Protein AF-A0A7R9YEJ3-F1 (afdb_monomer)

Structure (mmCIF, N/CA/C/O backbone):
data_AF-A0A7R9YEJ3-F1
#
_entry.id   AF-A0A7R9YEJ3-F1
#
loop_
_atom_site.group_PDB
_atom_site.id
_atom_site.type_symbol
_atom_site.label_atom_id
_atom_site.label_alt_id
_atom_site.label_comp_id
_atom_site.label_asym_id
_atom_site.label_entity_id
_atom_site.label_seq_id
_atom_site.pdbx_PDB_ins_code
_atom_site.Cartn_x
_atom_site.Cartn_y
_atom_site.Cartn_z
_atom_site.occupancy
_atom_site.B_iso_or_equiv
_atom_site.auth_seq_id
_atom_site.auth_comp_id
_atom_site.auth_asym_id
_atom_site.auth_atom_id
_atom_site.pdbx_PDB_model_num
ATOM 1 N N . VAL A 1 1 ? 31.847 -20.203 -47.516 1.00 70.56 1 VAL A N 1
ATOM 2 C CA . VAL A 1 1 ? 31.938 -20.335 -46.042 1.00 70.56 1 VAL A CA 1
ATOM 3 C C . VAL A 1 1 ? 31.639 -18.968 -45.443 1.00 70.56 1 VAL A C 1
ATOM 5 O O . VAL A 1 1 ? 32.201 -18.002 -45.942 1.00 70.56 1 VAL A O 1
ATOM 8 N N . ARG A 1 2 ? 30.708 -18.854 -44.484 1.00 74.00 2 ARG A N 1
ATOM 9 C CA . ARG A 1 2 ? 30.469 -17.598 -43.746 1.00 74.00 2 ARG A CA 1
ATOM 10 C C . ARG A 1 2 ? 31.337 -17.602 -42.491 1.00 74.00 2 ARG A C 1
ATOM 12 O O . ARG A 1 2 ? 31.412 -18.627 -41.818 1.00 74.00 2 ARG A O 1
ATOM 19 N N . TYR A 1 3 ? 31.986 -16.481 -42.214 1.00 78.62 3 TYR A N 1
ATOM 20 C CA . TYR A 1 3 ? 32.872 -16.298 -41.067 1.00 78.62 3 TYR A CA 1
ATOM 21 C C . TYR A 1 3 ? 32.242 -15.286 -40.108 1.00 78.62 3 TYR A C 1
ATOM 23 O O . TYR A 1 3 ? 31.483 -14.429 -40.542 1.00 78.62 3 TYR A O 1
ATOM 31 N N . SER A 1 4 ? 32.520 -15.412 -38.811 1.00 80.31 4 SER A N 1
ATOM 32 C CA . SER A 1 4 ? 32.073 -14.439 -37.807 1.00 80.31 4 SER A CA 1
ATOM 33 C C . SER A 1 4 ? 32.870 -13.138 -37.934 1.00 80.31 4 SER A C 1
ATOM 35 O O . SER A 1 4 ? 34.041 -13.160 -38.324 1.00 80.31 4 SER A O 1
ATOM 37 N N . ASN A 1 5 ? 32.281 -12.027 -37.490 1.00 78.00 5 ASN A N 1
ATOM 38 C CA . ASN A 1 5 ? 32.956 -10.739 -37.312 1.00 78.00 5 ASN A CA 1
ATOM 39 C C . ASN A 1 5 ? 34.243 -10.789 -36.453 1.00 78.00 5 ASN A C 1
ATOM 41 O O . ASN A 1 5 ? 35.068 -9.879 -36.525 1.00 78.00 5 ASN A O 1
ATOM 45 N N . LYS A 1 6 ? 34.471 -11.867 -35.688 1.00 84.75 6 LYS A N 1
ATOM 46 C CA . LYS A 1 6 ? 35.729 -12.126 -34.965 1.00 84.75 6 LYS A CA 1
ATOM 47 C C . LYS A 1 6 ? 36.898 -12.481 -35.884 1.00 84.75 6 LYS A C 1
ATOM 49 O O . LYS A 1 6 ? 38.046 -12.278 -35.504 1.00 84.75 6 LYS A O 1
ATOM 54 N N . THR A 1 7 ? 36.625 -13.033 -37.064 1.00 84.38 7 THR A N 1
ATOM 55 C CA . THR A 1 7 ? 37.652 -13.531 -37.992 1.00 84.38 7 THR A CA 1
ATOM 56 C C . THR A 1 7 ? 38.172 -12.438 -38.939 1.00 84.38 7 THR A C 1
ATOM 58 O O . THR A 1 7 ? 39.057 -12.709 -39.736 1.00 84.38 7 THR A O 1
ATOM 61 N N . LEU A 1 8 ? 37.692 -11.191 -38.832 1.00 85.81 8 LEU A N 1
ATOM 62 C CA . LEU A 1 8 ? 38.146 -10.030 -39.620 1.00 85.81 8 LEU A CA 1
ATOM 63 C C . LEU A 1 8 ? 38.163 -10.255 -41.151 1.00 85.81 8 LEU A C 1
ATOM 65 O O . LEU A 1 8 ? 39.000 -9.705 -41.865 1.00 85.81 8 LEU A O 1
ATOM 69 N N . LEU A 1 9 ? 37.240 -11.073 -41.664 1.00 87.94 9 LEU A N 1
ATOM 70 C CA . LEU A 1 9 ? 37.107 -11.389 -43.089 1.00 87.94 9 LEU A CA 1
ATOM 71 C C . LEU A 1 9 ? 35.828 -10.768 -43.663 1.00 87.94 9 LEU A C 1
ATOM 73 O O . LEU A 1 9 ? 34.771 -10.847 -43.045 1.00 87.94 9 LEU A O 1
ATOM 77 N N . GLY A 1 10 ? 35.909 -10.197 -44.868 1.00 86.88 10 GLY A N 1
ATOM 78 C CA . GLY A 1 10 ? 34.757 -9.590 -45.552 1.00 86.88 10 GLY A CA 1
ATOM 79 C C . GLY A 1 10 ? 34.241 -8.327 -44.852 1.00 86.88 10 GLY A C 1
ATOM 80 O O . GLY A 1 10 ? 35.033 -7.542 -44.336 1.00 86.88 10 GLY A O 1
ATOM 81 N N . ASN A 1 11 ? 32.917 -8.148 -44.792 1.00 87.19 11 ASN A N 1
ATOM 82 C CA . ASN A 1 11 ? 32.254 -6.991 -44.165 1.00 87.19 11 ASN A CA 1
ATOM 83 C C . ASN A 1 11 ? 32.198 -7.088 -42.626 1.00 87.19 11 ASN A C 1
ATOM 85 O O . ASN A 1 11 ? 31.261 -6.611 -41.989 1.00 87.19 11 ASN A O 1
ATOM 89 N N . TRP A 1 12 ? 33.212 -7.696 -42.005 1.00 89.12 12 TRP A N 1
ATOM 90 C CA . TRP A 1 12 ? 33.276 -7.921 -40.558 1.00 89.12 12 TRP A CA 1
ATOM 91 C C . TRP A 1 12 ? 33.110 -6.630 -39.744 1.00 89.12 12 TRP A C 1
ATOM 93 O O . TRP A 1 12 ? 32.569 -6.659 -38.640 1.00 89.12 12 TRP A O 1
ATOM 103 N N . PHE A 1 13 ? 33.587 -5.500 -40.278 1.00 90.25 13 PHE A N 1
ATOM 104 C CA . PHE A 1 13 ? 33.505 -4.203 -39.615 1.00 90.25 13 PHE A CA 1
ATOM 105 C C . PHE A 1 13 ? 32.067 -3.676 -39.586 1.00 90.25 13 PHE A C 1
ATOM 107 O O . PHE A 1 13 ? 31.625 -3.188 -38.550 1.00 90.25 13 PHE A O 1
ATOM 114 N N . GLU A 1 14 ? 31.319 -3.826 -40.683 1.00 91.62 14 GLU A N 1
ATOM 115 C CA . GLU A 1 14 ? 29.901 -3.451 -40.746 1.00 91.62 14 GLU A CA 1
ATOM 116 C C . GLU A 1 14 ? 29.068 -4.328 -39.806 1.00 91.62 14 GLU A C 1
ATOM 118 O O . GLU A 1 14 ? 28.260 -3.805 -39.040 1.00 91.62 14 GLU A O 1
ATOM 123 N N . GLU A 1 15 ? 29.322 -5.643 -39.792 1.00 89.00 15 GLU A N 1
ATOM 124 C CA . GLU A 1 15 ? 28.665 -6.577 -38.868 1.00 89.00 15 GLU A CA 1
ATOM 125 C C . GLU A 1 15 ? 28.952 -6.221 -37.402 1.00 89.00 15 GLU A C 1
ATOM 127 O O . GLU A 1 15 ? 28.036 -6.168 -36.584 1.00 89.00 15 GLU A O 1
ATOM 132 N N . LYS A 1 16 ? 30.213 -5.917 -37.064 1.00 90.56 16 LYS A N 1
ATOM 133 C CA . LYS A 1 16 ? 30.596 -5.496 -35.710 1.00 90.56 16 LYS A CA 1
ATOM 134 C C . LYS A 1 16 ? 29.971 -4.154 -35.321 1.00 90.56 16 LYS A C 1
ATOM 136 O O . LYS A 1 16 ? 29.440 -4.035 -34.224 1.00 90.56 16 LYS A O 1
ATOM 141 N N . SER A 1 17 ? 29.987 -3.164 -36.213 1.00 90.06 17 SER A N 1
ATOM 142 C CA . SER A 1 17 ? 29.375 -1.854 -35.957 1.00 90.06 17 SER A CA 1
ATOM 143 C C . SER A 1 17 ? 27.856 -1.957 -35.770 1.00 90.06 17 SER A C 1
ATOM 145 O O . SER A 1 17 ? 27.285 -1.239 -34.944 1.00 90.06 17 SER A O 1
ATOM 147 N N . ALA A 1 18 ? 27.192 -2.842 -36.521 1.00 88.94 18 ALA A N 1
ATOM 148 C CA . ALA A 1 18 ? 25.769 -3.120 -36.356 1.00 88.94 18 ALA A CA 1
ATOM 149 C C . ALA A 1 18 ? 25.480 -3.788 -35.002 1.00 88.94 18 ALA A C 1
ATOM 151 O O . ALA A 1 18 ? 24.577 -3.347 -34.290 1.00 88.94 18 ALA A O 1
ATOM 152 N N . GLU A 1 19 ? 26.271 -4.794 -34.609 1.00 89.62 19 GLU A N 1
ATOM 153 C CA . GLU A 1 19 ? 26.173 -5.417 -33.283 1.00 89.62 19 GLU A CA 1
ATOM 154 C C . GLU A 1 19 ? 26.377 -4.391 -32.160 1.00 89.62 19 GLU A C 1
ATOM 156 O O . GLU A 1 19 ? 25.539 -4.297 -31.261 1.00 89.62 19 GLU A O 1
ATOM 161 N N . ASP A 1 20 ? 27.431 -3.575 -32.232 1.00 90.31 20 ASP A N 1
ATOM 162 C CA . ASP A 1 20 ? 27.728 -2.543 -31.233 1.00 90.31 20 ASP A CA 1
ATOM 163 C C . ASP A 1 20 ? 26.582 -1.518 -31.112 1.00 90.31 20 ASP A C 1
ATOM 165 O O . ASP A 1 20 ? 26.201 -1.142 -29.999 1.00 90.31 20 ASP A O 1
ATOM 169 N N . SER A 1 21 ? 25.966 -1.126 -32.235 1.00 90.19 21 SER A N 1
ATOM 170 C CA . SER A 1 21 ? 24.805 -0.219 -32.248 1.00 90.19 21 SER A CA 1
ATOM 171 C C . SER A 1 21 ? 23.581 -0.841 -31.569 1.00 90.19 21 SER A C 1
ATOM 173 O O . SER A 1 21 ? 22.939 -0.196 -30.736 1.00 90.19 21 SER A O 1
ATOM 175 N N . ILE A 1 22 ? 23.293 -2.115 -31.858 1.00 89.50 22 ILE A N 1
ATOM 176 C CA . ILE A 1 22 ? 22.201 -2.863 -31.217 1.00 89.50 22 ILE A CA 1
ATOM 177 C C . ILE A 1 22 ? 22.456 -2.989 -29.709 1.00 89.50 22 ILE A C 1
ATOM 179 O O . ILE A 1 22 ? 21.549 -2.780 -28.899 1.00 89.50 22 ILE A O 1
ATOM 183 N N . PHE A 1 23 ? 23.690 -3.297 -29.297 1.00 87.94 23 PHE A N 1
ATOM 184 C CA . PHE A 1 23 ? 24.044 -3.390 -27.879 1.00 87.94 23 PHE A CA 1
ATOM 185 C C . PHE A 1 23 ? 23.927 -2.047 -27.154 1.00 87.94 23 PHE A C 1
ATOM 187 O O . PHE A 1 23 ? 23.456 -2.022 -26.012 1.00 87.94 23 PHE A O 1
ATOM 194 N N . ALA A 1 24 ? 24.321 -0.943 -27.791 1.00 87.62 24 ALA A N 1
ATOM 195 C CA . ALA A 1 24 ? 24.158 0.398 -27.239 1.00 87.62 24 ALA A CA 1
ATOM 196 C C . ALA A 1 24 ? 22.673 0.749 -27.048 1.00 87.62 24 ALA A C 1
ATOM 198 O O . ALA A 1 24 ? 22.284 1.204 -25.969 1.00 87.62 24 ALA A O 1
ATOM 199 N N . GLU A 1 25 ? 2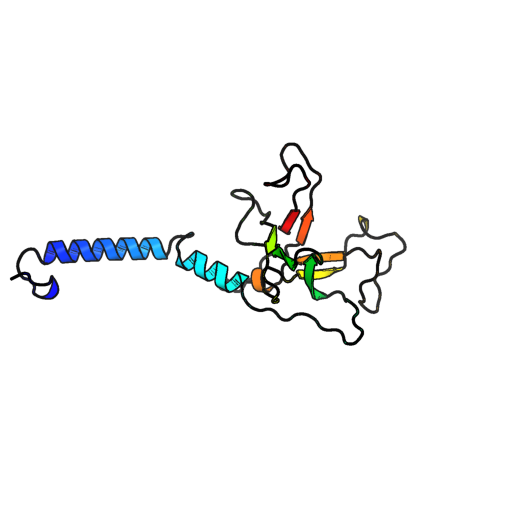1.825 0.448 -28.035 1.00 85.94 25 GLU A N 1
ATOM 200 C CA . GLU A 1 25 ? 20.378 0.672 -27.951 1.00 85.94 25 GLU A CA 1
ATOM 201 C C . GLU A 1 25 ? 19.734 -0.169 -26.836 1.00 85.94 25 GLU A C 1
ATOM 203 O O . GLU A 1 25 ? 18.956 0.340 -26.023 1.00 85.94 25 GLU A O 1
ATOM 208 N N . LEU A 1 26 ? 20.100 -1.451 -26.736 1.00 82.25 26 LEU A N 1
ATOM 209 C CA . LEU A 1 26 ? 19.631 -2.336 -25.667 1.00 82.25 26 LEU A CA 1
ATOM 210 C C . LEU A 1 26 ? 20.093 -1.867 -24.284 1.00 82.25 26 LEU A C 1
ATOM 212 O O . LEU A 1 26 ? 19.344 -2.004 -23.312 1.00 82.25 26 LEU A O 1
ATOM 216 N N . ARG A 1 27 ? 21.307 -1.315 -24.172 1.00 79.25 27 ARG A N 1
ATOM 217 C CA . ARG A 1 27 ? 21.811 -0.737 -22.91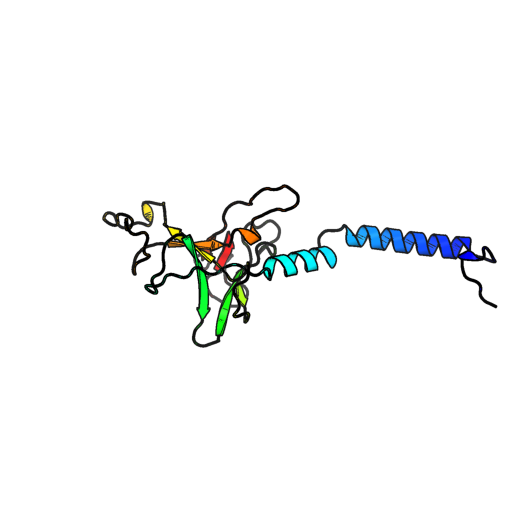9 1.00 79.25 27 ARG A CA 1
ATOM 218 C C . ARG A 1 27 ? 21.007 0.504 -22.535 1.00 79.25 27 ARG A C 1
ATOM 220 O O . ARG A 1 27 ? 20.521 0.561 -21.409 1.00 79.25 27 ARG A O 1
ATOM 227 N N . GLY A 1 28 ? 20.756 1.405 -23.485 1.00 77.94 28 GLY A N 1
ATOM 228 C CA . GLY A 1 28 ? 19.899 2.573 -23.270 1.00 77.94 28 GLY A CA 1
ATOM 229 C C . GLY A 1 28 ? 18.486 2.187 -22.820 1.00 77.94 28 GLY A C 1
ATOM 230 O O . GLY A 1 28 ? 17.988 2.695 -21.817 1.00 77.94 28 GLY A O 1
ATOM 231 N N . LYS A 1 29 ? 17.862 1.199 -23.476 1.00 75.75 29 LYS A N 1
ATOM 232 C CA . LYS A 1 29 ? 16.526 0.687 -23.108 1.00 75.75 29 LYS A CA 1
ATOM 233 C C . LYS A 1 29 ? 16.474 0.034 -21.723 1.00 75.75 29 LYS A C 1
ATOM 235 O O . LYS A 1 29 ? 15.421 0.032 -21.092 1.00 75.75 29 LYS A O 1
ATOM 240 N N . ARG A 1 30 ? 17.580 -0.536 -21.228 1.00 69.06 30 ARG A N 1
ATOM 241 C CA . ARG A 1 30 ? 17.646 -1.122 -19.873 1.00 69.06 30 ARG A CA 1
ATOM 242 C C . ARG A 1 30 ? 17.638 -0.063 -18.775 1.00 69.06 30 ARG A C 1
ATOM 244 O O . ARG A 1 30 ? 17.124 -0.340 -17.691 1.00 69.06 30 ARG A O 1
ATOM 251 N N . GLU A 1 31 ? 18.208 1.103 -19.052 1.00 67.44 31 GLU A N 1
ATOM 252 C CA . GLU A 1 31 ? 18.363 2.202 -18.093 1.00 67.44 31 GLU A CA 1
ATOM 253 C C . GLU A 1 31 ? 17.154 3.150 -18.071 1.00 67.44 31 GLU A C 1
ATOM 255 O O . GLU A 1 31 ? 16.985 3.906 -17.118 1.00 67.44 31 GLU A O 1
ATOM 260 N N . GLN A 1 32 ? 16.264 3.060 -19.066 1.00 73.94 32 GLN A N 1
ATOM 261 C CA . GLN A 1 32 ? 15.043 3.861 -19.115 1.00 73.94 32 GLN A CA 1
ATOM 262 C C . GLN A 1 32 ? 13.995 3.443 -18.059 1.00 73.94 32 GLN A C 1
ATOM 264 O O . GLN A 1 32 ? 13.794 2.245 -17.809 1.00 73.94 32 GLN A O 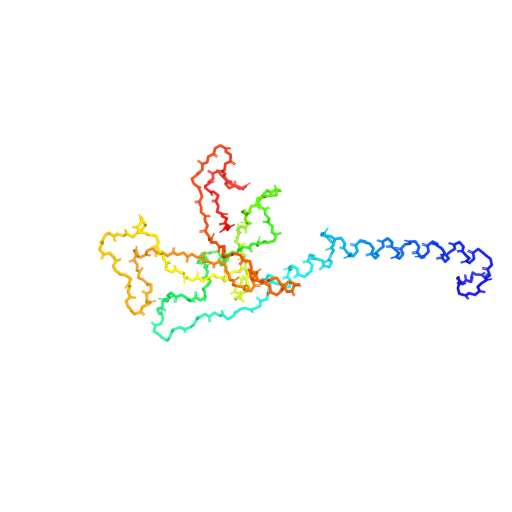1
ATOM 269 N N . PRO A 1 33 ? 13.272 4.414 -17.463 1.00 65.19 33 PRO A N 1
ATOM 270 C CA . PRO A 1 33 ? 12.093 4.135 -16.648 1.00 65.19 33 PRO A CA 1
ATOM 271 C C . PRO A 1 33 ? 11.020 3.444 -17.504 1.00 65.19 33 PRO A C 1
ATOM 273 O O . PRO A 1 33 ? 10.785 3.830 -18.645 1.00 65.19 33 PRO A O 1
ATOM 276 N N . GLY A 1 34 ? 10.397 2.388 -16.974 1.00 69.94 34 GLY A N 1
ATOM 277 C CA . GLY A 1 34 ? 9.463 1.545 -17.733 1.00 69.94 34 GLY A CA 1
ATOM 278 C C . GLY A 1 34 ? 10.119 0.357 -18.449 1.00 69.94 34 GLY A C 1
ATOM 279 O O . GLY A 1 34 ? 9.423 -0.451 -19.060 1.00 69.94 34 GLY A O 1
ATOM 280 N N . SER A 1 35 ? 11.442 0.181 -18.337 1.00 79.19 35 SER A N 1
ATOM 281 C CA . SER A 1 35 ? 12.114 -1.029 -18.822 1.00 79.19 35 SER A CA 1
ATOM 282 C C . SER A 1 35 ? 11.637 -2.285 -18.083 1.00 79.19 35 SER A C 1
ATOM 284 O O . SER A 1 35 ? 11.254 -2.232 -16.909 1.00 79.19 35 SER A O 1
ATOM 286 N N . ALA A 1 36 ? 11.754 -3.454 -18.720 1.00 83.19 36 ALA A N 1
ATOM 287 C CA . ALA A 1 36 ? 11.411 -4.740 -18.100 1.00 83.19 36 ALA A CA 1
ATOM 288 C C . ALA A 1 36 ? 12.143 -4.983 -16.763 1.00 83.19 36 ALA A C 1
ATOM 290 O O . ALA A 1 36 ? 11.603 -5.623 -15.862 1.00 83.19 36 ALA A O 1
ATOM 291 N N . ARG A 1 37 ? 13.359 -4.438 -16.604 1.00 82.12 37 ARG A N 1
ATOM 292 C CA . ARG A 1 37 ? 14.119 -4.511 -15.348 1.00 82.12 37 ARG A CA 1
ATOM 293 C C . ARG A 1 37 ? 13.470 -3.671 -14.248 1.00 82.12 37 ARG A C 1
ATOM 295 O O . ARG A 1 37 ? 13.341 -4.161 -13.131 1.00 82.12 37 ARG A O 1
ATOM 302 N N . SER A 1 38 ? 13.045 -2.446 -14.565 1.00 81.19 38 SER A N 1
ATOM 303 C CA . SER A 1 38 ? 12.337 -1.582 -13.611 1.00 81.19 38 SER A CA 1
ATOM 304 C C . SER A 1 38 ? 11.004 -2.198 -13.174 1.00 81.19 38 SER A C 1
ATOM 306 O O . SER A 1 38 ? 10.707 -2.243 -11.982 1.00 81.19 38 SER A O 1
ATOM 308 N N . HIS A 1 39 ? 10.264 -2.794 -14.115 1.00 85.19 39 HIS A N 1
ATOM 309 C CA . HIS A 1 39 ? 9.028 -3.515 -13.824 1.00 85.19 39 HIS A CA 1
ATOM 310 C C . HIS A 1 39 ? 9.273 -4.739 -12.931 1.00 85.19 39 HIS A C 1
ATOM 312 O O . HIS A 1 39 ? 8.537 -4.972 -11.974 1.00 85.19 39 HIS A O 1
ATOM 318 N N . ARG A 1 40 ? 10.342 -5.504 -13.190 1.00 87.50 40 ARG A N 1
ATOM 319 C CA . ARG A 1 40 ? 10.719 -6.639 -12.339 1.00 87.50 40 ARG A CA 1
ATOM 320 C C . ARG A 1 40 ? 11.072 -6.194 -10.920 1.00 87.50 40 ARG A C 1
ATOM 322 O O . ARG A 1 40 ? 10.574 -6.797 -9.982 1.00 87.50 40 ARG A O 1
ATOM 329 N N . ALA A 1 41 ? 11.866 -5.135 -10.761 1.00 87.06 41 ALA A N 1
ATOM 330 C CA . ALA A 1 41 ? 12.208 -4.598 -9.442 1.00 87.06 41 ALA A CA 1
ATOM 331 C C . ALA A 1 41 ? 10.960 -4.146 -8.660 1.00 87.06 41 ALA A C 1
ATOM 333 O O . ALA A 1 41 ? 10.811 -4.492 -7.491 1.00 87.06 41 ALA A O 1
ATOM 334 N N . LYS A 1 42 ? 10.020 -3.460 -9.329 1.00 89.31 42 LYS A N 1
ATOM 335 C CA . LYS A 1 42 ? 8.708 -3.108 -8.762 1.00 89.31 42 LYS A CA 1
ATOM 336 C C . LYS A 1 42 ? 7.956 -4.349 -8.270 1.00 89.31 42 LYS A C 1
ATOM 338 O O . LYS A 1 42 ? 7.483 -4.372 -7.138 1.00 89.31 42 LYS A O 1
ATOM 343 N N . LEU A 1 43 ? 7.852 -5.385 -9.105 1.00 90.62 43 LEU A N 1
ATOM 344 C CA . LEU A 1 43 ? 7.140 -6.615 -8.750 1.00 90.62 43 LEU A CA 1
ATOM 345 C C . LEU A 1 43 ? 7.776 -7.351 -7.567 1.00 90.62 43 LEU A C 1
ATOM 347 O O . LEU A 1 43 ? 7.038 -7.818 -6.703 1.00 90.62 43 LEU A O 1
ATOM 351 N N . GLU A 1 44 ? 9.105 -7.458 -7.531 1.00 91.94 44 GLU A N 1
ATOM 352 C CA . GLU A 1 44 ? 9.836 -8.068 -6.411 1.00 91.94 44 GLU A CA 1
ATOM 353 C C . GLU A 1 44 ? 9.527 -7.330 -5.108 1.00 91.94 44 GLU A C 1
ATOM 355 O O . GLU A 1 44 ? 9.127 -7.950 -4.126 1.00 91.94 44 GLU A O 1
ATOM 360 N N . LYS A 1 45 ? 9.593 -5.995 -5.131 1.00 91.94 45 LYS A N 1
ATOM 361 C CA . LYS A 1 45 ? 9.302 -5.167 -3.960 1.00 91.94 45 LYS A CA 1
ATOM 362 C C . LYS A 1 45 ? 7.848 -5.291 -3.502 1.00 91.94 45 LYS A C 1
ATOM 364 O O . LYS A 1 45 ? 7.589 -5.494 -2.322 1.00 91.94 45 LYS A O 1
ATOM 369 N N . CYS A 1 46 ? 6.884 -5.265 -4.424 1.00 92.75 46 CYS A N 1
ATOM 370 C CA . CYS A 1 46 ? 5.472 -5.451 -4.078 1.00 92.75 46 CYS A CA 1
ATOM 371 C C . CYS A 1 46 ? 5.166 -6.848 -3.508 1.00 92.75 46 CYS A C 1
ATOM 373 O O . CYS A 1 46 ? 4.256 -6.983 -2.691 1.00 92.75 46 CYS A O 1
ATOM 375 N N . LYS A 1 47 ? 5.897 -7.882 -3.944 1.00 93.00 47 LYS A N 1
ATOM 376 C CA . LYS A 1 47 ? 5.731 -9.276 -3.497 1.00 93.00 47 LYS A CA 1
ATOM 377 C C . LYS A 1 47 ? 6.632 -9.655 -2.324 1.00 93.00 47 LYS A C 1
ATOM 379 O O . LYS A 1 47 ? 6.551 -10.789 -1.852 1.00 93.00 47 LYS A O 1
ATOM 384 N N . GLN A 1 48 ? 7.473 -8.737 -1.855 1.00 94.12 48 GLN A N 1
ATOM 385 C CA . GLN A 1 48 ? 8.325 -8.958 -0.700 1.00 94.12 48 GLN A CA 1
ATOM 386 C C . GLN A 1 48 ? 7.463 -9.397 0.481 1.00 94.12 48 GLN A C 1
ATOM 388 O O . GLN A 1 48 ? 6.456 -8.764 0.794 1.00 94.12 48 GLN A O 1
ATOM 393 N N . ARG A 1 49 ? 7.849 -10.499 1.124 1.00 93.56 49 ARG A N 1
ATOM 394 C CA . ARG A 1 49 ? 7.158 -10.998 2.311 1.00 93.56 49 ARG A CA 1
ATOM 395 C C . ARG A 1 49 ? 7.403 -10.046 3.476 1.00 93.56 49 ARG A C 1
ATOM 397 O O . ARG A 1 49 ? 8.542 -9.658 3.722 1.00 93.56 49 ARG A O 1
ATOM 404 N N . VAL A 1 50 ? 6.342 -9.737 4.208 1.00 91.75 50 VAL A N 1
ATOM 405 C CA . VAL A 1 50 ? 6.386 -8.852 5.376 1.00 91.75 50 VAL A CA 1
ATOM 406 C C . VAL A 1 50 ? 5.860 -9.617 6.592 1.00 91.75 50 VAL A C 1
ATOM 408 O O . VAL A 1 50 ? 4.990 -10.478 6.428 1.00 91.75 50 VAL A O 1
ATOM 411 N N . PRO A 1 51 ? 6.408 -9.398 7.800 1.00 86.88 51 PRO A N 1
ATOM 412 C CA . PRO A 1 51 ? 5.838 -9.975 9.010 1.00 86.88 51 PRO A CA 1
ATOM 413 C C . PRO A 1 51 ? 4.406 -9.472 9.234 1.00 86.88 51 PRO A C 1
ATOM 415 O O . PRO A 1 51 ? 4.107 -8.298 9.038 1.00 86.88 51 PRO A O 1
ATOM 418 N N . HIS A 1 52 ? 3.529 -10.378 9.657 1.00 80.94 52 HIS A N 1
ATOM 419 C CA . HIS A 1 52 ? 2.214 -10.034 10.187 1.00 80.94 52 HIS A CA 1
ATOM 420 C C . HIS A 1 52 ? 2.328 -9.945 11.706 1.00 80.94 52 HIS A C 1
ATOM 422 O O . HIS A 1 52 ? 3.040 -10.759 12.307 1.00 80.94 52 HIS A O 1
ATOM 428 N N . SER A 1 53 ? 1.633 -8.992 12.319 1.00 87.88 53 SER A N 1
ATOM 429 C CA . SER A 1 53 ? 1.576 -8.940 13.777 1.00 87.88 53 SER A CA 1
ATOM 430 C C . SER A 1 53 ? 0.808 -10.142 14.322 1.00 87.88 53 SER A C 1
ATOM 432 O O . SER A 1 53 ? -0.127 -10.653 13.696 1.00 87.88 53 SER A O 1
ATOM 434 N N . TYR A 1 54 ? 1.217 -10.609 15.496 1.00 87.56 54 TYR A N 1
ATOM 435 C CA . TYR A 1 54 ? 0.515 -11.646 16.236 1.00 87.56 54 TYR A CA 1
ATOM 436 C C . TYR A 1 54 ? 0.386 -11.214 17.689 1.00 87.56 54 TYR A C 1
ATOM 438 O O . TYR A 1 54 ? 1.382 -10.912 18.343 1.00 87.56 54 TYR A O 1
ATOM 446 N N . SER A 1 55 ? -0.849 -11.228 18.175 1.00 89.62 55 SER A N 1
ATOM 447 C CA . SER A 1 55 ? -1.190 -10.990 19.569 1.00 89.62 55 SER A CA 1
ATOM 448 C C . SER A 1 55 ? -1.830 -12.258 20.129 1.00 89.62 55 SER A C 1
ATOM 450 O O . SER A 1 55 ? -2.799 -12.756 19.558 1.00 89.62 55 SER A O 1
ATOM 452 N N . GLU A 1 56 ? -1.306 -12.785 21.240 1.00 90.25 56 GLU A N 1
ATOM 453 C CA . GLU A 1 56 ? -1.792 -14.037 21.851 1.00 90.25 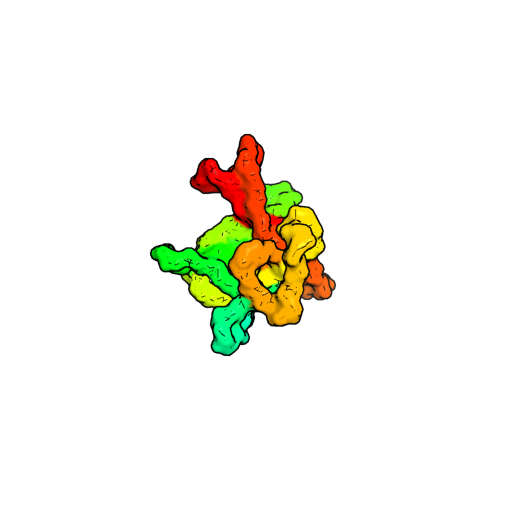56 GLU A CA 1
ATOM 454 C C . GLU A 1 56 ? -3.263 -13.974 22.279 1.00 90.25 56 GLU A C 1
ATOM 456 O O . GLU A 1 56 ? -3.966 -14.980 22.247 1.00 90.25 56 GLU A O 1
ATOM 461 N N . ASP A 1 57 ? -3.744 -12.787 22.645 1.00 92.94 57 ASP A N 1
ATOM 462 C CA . ASP A 1 57 ? -5.130 -12.552 23.049 1.00 92.94 57 ASP A CA 1
ATOM 463 C C . ASP A 1 57 ? -6.101 -12.395 21.867 1.00 92.94 57 ASP A C 1
ATOM 465 O O . ASP A 1 57 ? -7.299 -12.196 22.078 1.00 92.94 57 ASP A O 1
ATOM 469 N N . GLY A 1 58 ? -5.595 -12.459 20.631 1.00 91.25 58 GLY A N 1
ATOM 470 C CA . GLY A 1 58 ? -6.383 -12.309 19.410 1.00 91.25 58 GLY A CA 1
ATOM 471 C C . GLY A 1 58 ? -6.928 -10.898 19.179 1.00 91.25 58 GLY A C 1
ATOM 472 O O . GLY A 1 58 ? -7.821 -10.731 18.348 1.00 91.25 58 GLY A O 1
ATOM 473 N N . LYS A 1 59 ? -6.428 -9.885 19.900 1.00 93.88 59 LYS A N 1
ATOM 474 C CA . LYS A 1 59 ? -6.868 -8.491 19.748 1.00 93.88 59 LYS A CA 1
ATOM 475 C C . LYS A 1 59 ? -5.927 -7.705 18.842 1.00 93.88 59 LYS A C 1
ATOM 477 O O . LYS A 1 59 ? -4.714 -7.902 18.872 1.00 93.88 59 LYS A O 1
ATOM 482 N N . LEU A 1 60 ? -6.506 -6.788 18.069 1.00 94.19 60 LEU A N 1
ATOM 483 C CA . LEU A 1 60 ? -5.763 -5.847 17.236 1.00 94.19 60 LEU A CA 1
ATOM 484 C C . LEU A 1 60 ? -5.274 -4.667 18.071 1.00 94.19 60 LEU A C 1
ATOM 486 O O . LEU A 1 60 ? -5.996 -4.170 18.939 1.00 94.19 60 LEU A O 1
ATOM 490 N N . ARG A 1 61 ? -4.059 -4.210 17.786 1.00 94.31 61 ARG A N 1
ATOM 491 C CA . ARG A 1 61 ? -3.431 -3.059 18.433 1.00 94.31 61 ARG A CA 1
ATOM 492 C C . ARG A 1 61 ? -2.976 -2.036 17.407 1.00 94.31 61 ARG A C 1
ATOM 494 O O . ARG A 1 61 ? -2.711 -2.358 16.248 1.00 94.31 61 ARG A O 1
ATOM 501 N N . PHE A 1 62 ? -2.855 -0.790 17.843 1.00 94.38 62 PHE A N 1
ATOM 502 C CA . PHE A 1 62 ? -2.183 0.227 17.044 1.00 94.38 62 PHE A CA 1
ATOM 503 C C . PHE A 1 62 ? -0.715 -0.167 16.816 1.00 94.38 62 PHE A C 1
ATOM 505 O O . PHE A 1 62 ? -0.036 -0.641 17.725 1.00 94.38 62 PHE A O 1
ATOM 512 N N . GLY A 1 63 ? -0.239 0.011 15.586 1.00 93.50 63 GLY A N 1
ATOM 513 C CA . GLY A 1 63 ? 1.057 -0.462 15.102 1.00 93.50 63 GLY A CA 1
ATOM 514 C C . GLY A 1 63 ? 1.024 -1.861 14.480 1.00 93.50 63 GLY A C 1
ATOM 515 O O . GLY A 1 63 ? 2.003 -2.253 13.841 1.00 93.50 63 GLY A O 1
ATOM 516 N N . ASP A 1 64 ? -0.081 -2.606 14.602 1.00 95.00 64 ASP A N 1
ATOM 517 C CA . ASP A 1 64 ? -0.153 -3.945 14.028 1.00 95.00 64 ASP A CA 1
ATOM 518 C C . ASP A 1 64 ? -0.137 -3.928 12.498 1.00 95.00 64 ASP A C 1
ATOM 520 O O . ASP A 1 64 ? -0.830 -3.141 11.850 1.00 95.00 64 ASP A O 1
ATOM 524 N N . SER A 1 65 ? 0.641 -4.851 11.926 1.00 95.56 65 SER A N 1
ATOM 525 C CA . SER A 1 65 ? 0.656 -5.137 10.492 1.00 95.56 65 SER A CA 1
ATOM 526 C C . SER A 1 65 ? -0.398 -6.187 10.163 1.00 95.56 65 SER A C 1
ATOM 528 O O . SER A 1 65 ? -0.258 -7.342 10.575 1.00 95.56 65 SER A O 1
ATOM 530 N N . VAL A 1 66 ? -1.425 -5.788 9.410 1.00 94.88 66 VAL A N 1
ATOM 531 C CA . VAL A 1 66 ? -2.640 -6.568 9.151 1.00 94.88 66 VAL A CA 1
ATOM 532 C C . VAL A 1 66 ? -2.945 -6.759 7.667 1.00 94.88 66 VAL A C 1
ATOM 534 O O . VAL A 1 66 ? -2.614 -5.927 6.821 1.00 94.88 66 VAL A O 1
ATOM 537 N N . LEU A 1 67 ? -3.632 -7.858 7.356 1.00 94.81 67 LEU A N 1
ATOM 538 C CA . LEU A 1 67 ? -4.268 -8.105 6.061 1.00 94.81 67 LEU A CA 1
ATOM 539 C C . LEU A 1 67 ? -5.762 -7.780 6.141 1.00 94.81 67 LEU A C 1
ATOM 541 O O . LEU A 1 67 ? -6.469 -8.295 7.006 1.00 94.81 67 LEU A O 1
ATOM 545 N N . VAL A 1 68 ? -6.271 -7.001 5.186 1.00 94.81 68 VAL A N 1
ATOM 546 C CA . VAL A 1 68 ? -7.717 -6.775 5.041 1.00 94.81 68 VAL A CA 1
ATOM 547 C C . VAL A 1 68 ? -8.262 -7.768 4.021 1.00 94.81 68 VAL A C 1
ATOM 549 O O . VAL A 1 68 ? -8.011 -7.638 2.823 1.00 94.81 68 VAL A O 1
ATOM 552 N N . HIS A 1 69 ? -8.984 -8.781 4.497 1.00 94.62 69 HIS A N 1
ATOM 553 C CA . HIS A 1 69 ? -9.463 -9.899 3.686 1.00 94.62 69 HIS A CA 1
ATOM 554 C C . HIS A 1 69 ? -10.987 -9.885 3.516 1.00 94.62 69 HIS A C 1
ATOM 556 O O . HIS A 1 69 ? -11.743 -9.781 4.480 1.00 94.62 69 HIS A O 1
ATOM 562 N N . HIS A 1 70 ? -11.446 -10.067 2.282 1.00 94.94 70 HIS A N 1
ATOM 563 C CA . HIS A 1 70 ? -12.849 -10.227 1.941 1.00 94.94 70 HIS A CA 1
ATOM 564 C C . HIS A 1 70 ? -13.276 -11.693 2.093 1.00 94.94 70 HIS A C 1
ATOM 566 O O . HIS A 1 70 ? -12.963 -12.549 1.261 1.00 94.94 70 HIS A O 1
ATOM 572 N N . GLN A 1 71 ? -14.030 -11.977 3.157 1.00 93.56 71 GLN A N 1
ATOM 573 C CA . GLN A 1 71 ? -14.386 -13.334 3.584 1.00 93.56 71 GLN A CA 1
ATOM 574 C C . GLN A 1 71 ? -15.072 -14.180 2.499 1.00 93.56 71 GLN A C 1
ATOM 576 O O . GLN A 1 71 ? -14.799 -15.371 2.402 1.00 93.56 71 GLN A O 1
ATOM 581 N N . GLN A 1 72 ? -15.942 -13.587 1.675 1.00 94.38 72 GLN A N 1
ATOM 582 C CA . GLN A 1 72 ? -16.736 -14.346 0.702 1.00 94.38 72 GLN A CA 1
ATOM 583 C C . GLN A 1 72 ? -15.951 -14.739 -0.557 1.00 94.38 72 GLN A C 1
ATOM 585 O O . GLN A 1 72 ? -16.192 -15.804 -1.117 1.00 94.38 72 GLN A O 1
ATOM 590 N N . THR A 1 73 ? -15.038 -13.884 -1.031 1.00 93.00 73 THR A N 1
ATOM 591 C CA . THR A 1 73 ? -14.318 -14.112 -2.303 1.00 93.00 73 THR A CA 1
ATOM 592 C C . THR A 1 73 ? -12.882 -14.576 -2.113 1.00 93.00 73 THR A C 1
ATOM 594 O O . THR A 1 73 ? -12.244 -14.973 -3.086 1.00 93.00 73 THR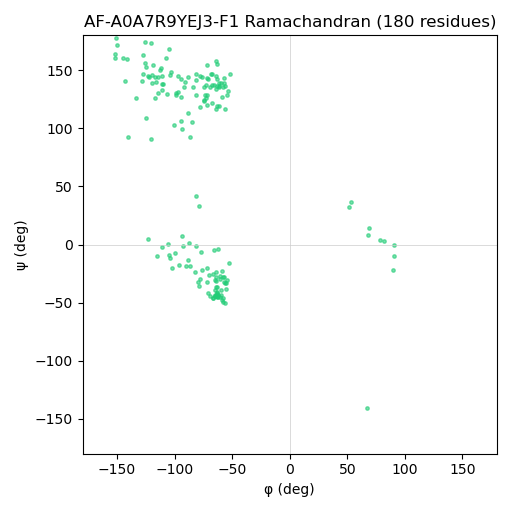 A O 1
ATOM 597 N N . GLY A 1 74 ? -12.347 -14.502 -0.894 1.00 91.69 74 GLY A N 1
ATOM 598 C CA . GLY A 1 74 ? -10.952 -14.847 -0.638 1.00 91.69 74 GLY A CA 1
ATOM 599 C C . GLY A 1 74 ? -9.948 -13.758 -1.046 1.00 91.69 74 GLY A C 1
ATOM 600 O O . GLY A 1 74 ? -8.743 -13.993 -1.027 1.00 91.69 74 GLY A O 1
ATOM 601 N N . GLY A 1 75 ? -10.423 -12.597 -1.508 1.00 94.88 75 GLY A N 1
ATOM 602 C CA . GLY A 1 75 ? -9.562 -11.505 -1.964 1.00 94.88 75 GLY A CA 1
ATOM 603 C C . GLY A 1 75 ? -9.028 -10.670 -0.802 1.00 94.88 75 GLY A C 1
ATOM 604 O O . GLY A 1 75 ? -9.730 -10.464 0.181 1.00 94.88 75 GLY A O 1
ATOM 605 N N . SER A 1 76 ? -7.812 -10.149 -0.914 1.00 95.62 76 SER A N 1
ATOM 606 C CA . SER A 1 76 ? -7.208 -9.210 0.032 1.00 95.62 76 SER A CA 1
ATOM 607 C C . SER A 1 76 ? -7.053 -7.824 -0.590 1.00 95.62 76 SER A C 1
ATOM 609 O O . SER A 1 76 ? -6.804 -7.689 -1.790 1.00 95.62 76 SER A O 1
ATOM 611 N N . LEU A 1 77 ? -7.216 -6.774 0.212 1.00 96.00 77 LEU A N 1
ATOM 612 C CA . LEU A 1 77 ? -6.942 -5.408 -0.223 1.00 96.00 77 LEU A CA 1
ATOM 613 C C . LEU A 1 77 ? -5.449 -5.265 -0.535 1.00 96.00 77 LEU A C 1
ATOM 615 O O . LEU A 1 77 ? -4.607 -5.708 0.243 1.00 96.00 77 LEU A O 1
ATOM 619 N N . ALA A 1 78 ? -5.111 -4.645 -1.661 1.00 96.31 78 ALA A N 1
ATOM 620 C CA . ALA A 1 78 ? -3.732 -4.414 -2.059 1.00 96.31 78 ALA A CA 1
ATOM 621 C C . ALA A 1 78 ? -3.564 -3.060 -2.748 1.00 96.31 78 ALA A C 1
ATOM 623 O O . ALA A 1 78 ? -4.386 -2.660 -3.572 1.00 96.31 78 ALA A O 1
ATOM 624 N N . CYS A 1 79 ? -2.460 -2.380 -2.464 1.00 95.25 79 CYS A N 1
ATOM 625 C CA . CYS A 1 79 ? -2.091 -1.122 -3.103 1.00 95.25 79 CYS A CA 1
ATOM 626 C C . CYS A 1 79 ? -0.953 -1.310 -4.121 1.00 95.25 79 CYS A C 1
ATOM 628 O O . CYS A 1 79 ? -0.338 -2.379 -4.224 1.00 95.25 79 CYS A O 1
ATOM 630 N N . ASP A 1 80 ? -0.703 -0.284 -4.928 1.00 92.75 80 ASP A N 1
ATOM 631 C CA . ASP A 1 80 ? 0.478 -0.174 -5.779 1.00 92.75 80 ASP A CA 1
ATOM 632 C C . ASP A 1 80 ? 0.989 1.271 -5.794 1.00 92.75 80 ASP A C 1
ATOM 634 O O . ASP A 1 80 ? 0.577 2.084 -6.616 1.00 92.75 80 ASP A O 1
ATOM 638 N N . VAL A 1 81 ? 1.931 1.577 -4.897 1.00 91.88 81 VAL A N 1
ATOM 639 C CA . VAL A 1 81 ? 2.546 2.914 -4.756 1.00 91.88 81 VAL A CA 1
ATOM 640 C C . VAL A 1 81 ? 3.395 3.349 -5.958 1.00 91.88 81 VAL A C 1
ATOM 642 O O . VAL A 1 81 ? 3.942 4.451 -5.979 1.00 91.88 81 VAL A O 1
ATOM 645 N N . PHE A 1 82 ? 3.579 2.471 -6.945 1.00 88.50 82 PHE A N 1
ATOM 646 C CA . PHE A 1 82 ? 4.327 2.763 -8.165 1.00 88.50 82 PHE A CA 1
ATOM 647 C C . PHE A 1 82 ? 3.404 2.962 -9.370 1.00 88.50 82 PHE A C 1
ATOM 649 O O . PHE A 1 82 ? 3.899 3.139 -10.484 1.00 88.50 82 PHE A O 1
ATOM 656 N N . GLU A 1 83 ? 2.087 2.859 -9.186 1.00 87.81 83 GLU A N 1
ATOM 657 C CA . GLU A 1 83 ? 1.089 3.104 -10.223 1.00 87.81 83 GLU A CA 1
ATOM 658 C C . GLU A 1 83 ? 0.154 4.241 -9.790 1.00 87.81 83 GLU A C 1
ATOM 660 O O . GLU A 1 83 ? -0.856 3.994 -9.120 1.00 87.81 83 GLU A O 1
ATOM 665 N N . PRO A 1 84 ? 0.489 5.495 -10.147 1.00 88.75 84 PRO A N 1
ATOM 666 C CA . PRO A 1 84 ? -0.376 6.624 -9.856 1.00 88.75 84 PRO A CA 1
ATOM 667 C C . PRO A 1 84 ? -1.657 6.541 -10.695 1.00 88.75 84 PRO A C 1
ATOM 669 O O . PRO A 1 84 ? -1.641 6.084 -11.841 1.00 88.75 84 PRO A O 1
ATOM 672 N N . LEU A 1 85 ? -2.775 7.010 -10.141 1.00 87.19 85 LEU A N 1
ATOM 673 C CA . LEU A 1 85 ? -4.078 6.988 -10.815 1.00 87.19 85 LEU A CA 1
ATOM 674 C C . LEU A 1 85 ? -4.126 7.879 -12.060 1.00 87.19 85 LEU A C 1
ATOM 676 O O . LEU A 1 85 ? -4.845 7.575 -13.013 1.00 87.19 85 LEU A O 1
ATOM 680 N N . ALA A 1 86 ? -3.358 8.964 -12.053 1.00 84.56 86 ALA A N 1
ATOM 681 C CA . ALA A 1 86 ? -3.183 9.864 -13.179 1.00 84.56 86 ALA A CA 1
ATOM 682 C C . ALA A 1 86 ? -1.725 10.329 -13.260 1.00 84.56 86 ALA A C 1
ATOM 684 O O . ALA A 1 86 ? -0.974 10.279 -12.285 1.00 84.56 86 ALA A O 1
ATOM 685 N N . VAL A 1 87 ? -1.311 10.797 -14.436 1.00 80.31 87 VAL A N 1
ATOM 686 C CA . VAL A 1 87 ? 0.044 11.321 -14.638 1.00 80.31 87 VAL A CA 1
ATOM 687 C C . VAL A 1 87 ? 0.257 12.532 -13.725 1.00 80.31 87 VAL A C 1
ATOM 689 O O . VAL A 1 87 ? -0.464 13.519 -13.831 1.00 80.31 87 VAL A O 1
ATOM 692 N N . GLY A 1 88 ? 1.241 12.443 -12.827 1.00 79.69 88 GLY A N 1
ATOM 693 C CA . GLY A 1 88 ? 1.552 13.494 -11.853 1.00 79.69 88 GLY A CA 1
ATOM 694 C C . GLY A 1 88 ? 0.679 13.499 -10.592 1.00 79.69 88 GLY A C 1
ATOM 695 O O . GLY A 1 88 ? 0.867 14.376 -9.754 1.00 79.69 88 GLY A O 1
ATOM 696 N N . ALA A 1 89 ? -0.243 12.544 -10.429 1.00 83.94 89 ALA A N 1
ATOM 697 C CA . ALA A 1 89 ? -1.008 12.397 -9.192 1.00 83.94 89 ALA A CA 1
ATOM 698 C C . ALA A 1 89 ? -0.164 11.745 -8.084 1.00 83.94 89 ALA A C 1
ATOM 700 O O . ALA A 1 89 ? 0.633 10.844 -8.353 1.00 83.94 89 ALA A O 1
ATOM 701 N N . SER A 1 90 ? -0.375 12.176 -6.837 1.00 87.38 90 SER A N 1
ATOM 702 C CA . SER A 1 90 ? 0.137 11.493 -5.637 1.00 87.38 90 SER A CA 1
ATOM 703 C C . SER A 1 90 ? -0.666 10.236 -5.294 1.00 87.38 90 SER A C 1
ATOM 705 O O . SER A 1 90 ? -0.169 9.338 -4.621 1.00 87.38 90 SER A O 1
ATOM 707 N N . GLU A 1 91 ? -1.903 10.169 -5.781 1.00 92.19 91 GLU A N 1
ATOM 708 C CA . GLU A 1 91 ? -2.849 9.094 -5.517 1.00 92.19 91 GLU A CA 1
ATOM 709 C C . GLU A 1 91 ? -2.447 7.831 -6.268 1.00 92.19 91 GLU A C 1
ATOM 711 O O . GLU A 1 91 ? -2.296 7.836 -7.494 1.00 92.19 91 GLU A O 1
ATOM 716 N N . CYS A 1 92 ? -2.318 6.732 -5.538 1.00 93.25 92 CYS A N 1
ATOM 717 C CA . CYS A 1 92 ? -1.894 5.451 -6.076 1.00 93.25 92 CYS A CA 1
ATOM 718 C C . CYS A 1 92 ? -3.024 4.419 -6.052 1.00 93.25 92 CYS A C 1
ATOM 720 O O . CYS A 1 92 ? -3.936 4.463 -5.218 1.00 93.25 92 CYS A O 1
ATOM 722 N N . LEU A 1 93 ? -2.954 3.471 -6.986 1.00 92.38 93 LEU A N 1
ATOM 723 C CA . LEU A 1 93 ? -3.995 2.472 -7.196 1.00 92.38 93 LEU A CA 1
ATOM 724 C C . LEU A 1 93 ? -4.177 1.554 -5.977 1.00 92.38 93 LEU A C 1
ATOM 726 O O . LEU A 1 93 ? -3.216 1.007 -5.432 1.00 92.38 93 LEU A O 1
ATOM 730 N N . VAL A 1 94 ? -5.439 1.302 -5.630 1.00 95.00 94 VAL A N 1
ATOM 731 C CA . VAL A 1 94 ? -5.857 0.245 -4.704 1.00 95.00 94 VAL A CA 1
ATOM 732 C C . VAL A 1 94 ? -6.780 -0.720 -5.435 1.00 95.00 94 VAL A C 1
ATOM 734 O O . VAL A 1 94 ? -7.619 -0.328 -6.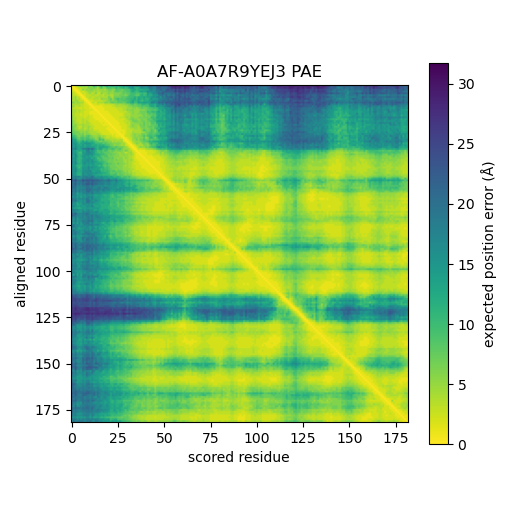245 1.00 95.00 94 VAL A O 1
ATOM 737 N N . SER A 1 95 ? -6.593 -2.009 -5.183 1.00 94.31 95 SER A N 1
ATOM 738 C CA . SER A 1 95 ? -7.310 -3.094 -5.845 1.00 94.31 95 SER A CA 1
ATOM 739 C C . SER A 1 95 ? -7.433 -4.301 -4.917 1.00 94.31 95 SER A C 1
ATOM 741 O O . SER A 1 95 ? -6.925 -4.298 -3.797 1.00 94.31 95 SER A O 1
ATOM 743 N N . VAL A 1 96 ? -8.114 -5.342 -5.387 1.00 95.12 96 VAL A N 1
ATOM 744 C CA . VAL A 1 96 ? -8.192 -6.627 -4.692 1.00 95.12 96 VAL A CA 1
ATOM 745 C C . VAL A 1 96 ? -7.189 -7.591 -5.323 1.00 95.12 96 VAL A C 1
ATOM 747 O O . VAL A 1 96 ? -7.169 -7.776 -6.539 1.00 95.12 96 VAL A O 1
ATOM 750 N N . SER A 1 97 ? -6.358 -8.207 -4.489 1.00 93.81 97 SER A N 1
ATOM 751 C CA . SER A 1 97 ? -5.426 -9.276 -4.842 1.00 93.81 97 SER A CA 1
ATOM 752 C C . SER A 1 97 ? -5.974 -10.623 -4.374 1.00 93.81 97 SER A C 1
ATOM 754 O O . SER A 1 97 ? -6.627 -10.704 -3.343 1.00 93.81 97 SER A O 1
ATOM 756 N N . HIS A 1 98 ? -5.671 -11.705 -5.088 1.00 91.88 98 HIS A N 1
ATOM 757 C CA . HIS A 1 98 ? -5.949 -13.073 -4.621 1.00 91.88 98 HIS A CA 1
ATOM 758 C C . HIS A 1 98 ? -4.754 -13.702 -3.884 1.00 91.88 98 HIS A C 1
ATOM 760 O O . HIS A 1 98 ? -4.767 -14.887 -3.560 1.00 91.88 98 HIS A O 1
ATOM 766 N N . GLU A 1 99 ? -3.704 -12.917 -3.627 1.00 89.12 99 GLU A N 1
ATOM 767 C CA . GLU A 1 99 ? -2.586 -13.338 -2.789 1.00 89.12 99 GLU A CA 1
ATOM 768 C C . GLU A 1 99 ? -3.034 -13.385 -1.323 1.00 89.12 99 GLU A C 1
ATOM 770 O O . GLU A 1 99 ? -3.451 -12.373 -0.750 1.00 89.12 99 GLU A O 1
ATOM 775 N N . THR A 1 100 ? -2.941 -14.570 -0.722 1.00 85.31 100 THR A N 1
ATOM 776 C CA . THR A 1 100 ? -3.316 -14.805 0.679 1.00 85.31 100 THR A CA 1
ATOM 777 C C . THR A 1 100 ? -2.149 -14.583 1.633 1.00 85.31 100 THR A C 1
ATOM 779 O O . THR A 1 100 ? -2.350 -14.412 2.834 1.00 85.31 100 THR A O 1
ATOM 782 N N . ARG A 1 101 ? -0.914 -14.592 1.119 1.00 91.50 101 ARG A N 1
ATOM 783 C CA . ARG A 1 101 ? 0.284 -14.398 1.935 1.00 91.50 101 ARG A CA 1
ATOM 784 C C . ARG A 1 101 ? 0.485 -12.913 2.263 1.00 91.50 101 ARG A C 1
ATOM 786 O O . ARG A 1 101 ? 0.242 -12.073 1.395 1.00 91.50 101 ARG A O 1
ATOM 793 N N . PRO A 1 102 ? 0.997 -12.582 3.462 1.00 93.81 102 PRO A N 1
ATOM 794 C CA . PRO A 1 102 ? 1.422 -11.226 3.781 1.00 93.81 102 PRO A CA 1
ATOM 795 C C . PRO A 1 102 ? 2.592 -10.800 2.886 1.00 93.81 102 PRO A C 1
ATOM 797 O O . PRO A 1 102 ? 3.684 -11.378 2.922 1.00 93.81 102 PRO A O 1
ATOM 800 N N . THR A 1 103 ? 2.348 -9.785 2.072 1.00 95.75 103 THR A N 1
ATOM 801 C CA . THR A 1 103 ? 3.313 -9.124 1.193 1.00 95.75 103 THR A CA 1
ATOM 802 C C . THR A 1 103 ? 3.282 -7.620 1.430 1.00 95.75 103 THR A C 1
ATOM 804 O O . THR A 1 103 ? 2.322 -7.087 1.991 1.00 95.75 103 THR A O 1
ATOM 807 N N . ALA A 1 104 ? 4.310 -6.912 0.973 1.00 94.88 104 ALA A N 1
ATOM 808 C CA . ALA A 1 104 ? 4.422 -5.470 1.161 1.00 94.88 104 ALA A CA 1
ATOM 809 C C . ALA A 1 104 ? 3.213 -4.711 0.601 1.00 94.88 104 ALA A C 1
ATOM 811 O O . ALA A 1 104 ? 2.790 -3.717 1.181 1.00 94.88 104 ALA A O 1
ATOM 812 N N . ARG A 1 105 ? 2.611 -5.208 -0.488 1.00 95.31 105 ARG A N 1
ATOM 813 C CA . ARG A 1 105 ? 1.485 -4.538 -1.145 1.00 95.31 105 ARG A CA 1
ATOM 814 C C . ARG A 1 105 ? 0.107 -4.772 -0.535 1.00 95.31 105 ARG A C 1
ATOM 816 O O . ARG A 1 105 ? -0.782 -3.971 -0.804 1.00 95.31 105 ARG A O 1
ATOM 823 N N . ASN A 1 106 ? -0.103 -5.868 0.193 1.00 95.88 106 ASN A N 1
ATOM 824 C CA . ASN A 1 106 ? -1.408 -6.220 0.776 1.00 95.88 106 ASN A CA 1
ATOM 825 C C . ASN A 1 106 ? -1.437 -6.112 2.307 1.00 95.88 106 ASN A C 1
ATOM 827 O O . ASN A 1 106 ? -2.486 -6.313 2.909 1.00 95.88 106 ASN A O 1
ATOM 831 N N . THR A 1 107 ? -0.309 -5.775 2.929 1.00 96.00 107 THR A N 1
ATOM 832 C CA . THR A 1 107 ? -0.209 -5.567 4.376 1.00 96.00 107 THR A CA 1
ATOM 833 C C . THR A 1 107 ? -0.317 -4.077 4.690 1.00 96.00 107 THR A C 1
ATOM 835 O O . THR A 1 107 ? 0.379 -3.264 4.081 1.00 96.00 107 THR A O 1
ATOM 838 N N . PHE A 1 108 ? -1.164 -3.728 5.653 1.00 96.44 108 PHE A N 1
ATOM 839 C CA . PHE A 1 108 ? -1.375 -2.360 6.130 1.00 96.44 108 PHE A CA 1
ATOM 840 C C . PHE A 1 108 ? -1.022 -2.258 7.611 1.00 96.44 108 PHE A C 1
ATOM 842 O O . PHE A 1 108 ? -1.077 -3.255 8.324 1.00 96.44 108 PHE A O 1
ATOM 849 N N . ILE A 1 109 ? -0.663 -1.065 8.069 1.00 96.19 109 ILE A N 1
ATOM 850 C CA . ILE A 1 109 ? -0.355 -0.775 9.470 1.00 96.19 109 ILE A CA 1
ATOM 851 C C . ILE A 1 109 ? -1.516 0.021 10.059 1.00 96.19 109 ILE A C 1
ATOM 853 O O . ILE A 1 109 ? -1.961 1.002 9.460 1.00 96.19 109 ILE A O 1
ATOM 857 N N . ILE A 1 110 ? -2.018 -0.417 11.212 1.00 95.69 110 ILE A N 1
ATOM 858 C CA . ILE A 1 110 ? -3.080 0.286 11.939 1.00 95.69 110 ILE A CA 1
ATOM 859 C C . ILE A 1 110 ? -2.457 1.468 12.680 1.00 95.69 110 ILE A C 1
ATOM 861 O O . ILE A 1 110 ? -1.628 1.267 13.563 1.00 95.69 110 ILE A O 1
ATOM 865 N N . GLU A 1 111 ? -2.869 2.693 12.369 1.00 94.25 111 GLU A N 1
ATOM 866 C CA . GLU A 1 111 ? -2.400 3.895 13.067 1.00 94.25 111 GLU A CA 1
ATOM 867 C C . GLU A 1 111 ? -3.536 4.630 13.783 1.00 94.25 111 GLU A C 1
ATOM 869 O O . GLU A 1 111 ? -4.658 4.673 13.274 1.00 94.25 111 GLU A O 1
ATOM 874 N N . PRO A 1 112 ? -3.269 5.222 14.959 1.00 91.75 112 PRO A N 1
ATOM 875 C CA . PRO A 1 112 ? -4.261 6.021 15.658 1.00 91.75 112 PRO A CA 1
ATOM 876 C C . PRO A 1 112 ? -4.484 7.345 14.928 1.00 91.75 112 PRO A C 1
ATOM 878 O O . PRO A 1 112 ? -3.543 7.975 14.439 1.00 91.75 112 PRO A O 1
ATOM 881 N N . VAL A 1 113 ? -5.730 7.816 14.907 1.00 89.44 113 VAL A N 1
ATOM 882 C CA . VAL A 1 113 ? -6.026 9.160 14.403 1.00 89.44 113 VAL A CA 1
ATOM 883 C C . VAL A 1 113 ? -5.524 10.196 15.411 1.00 89.44 113 VAL A C 1
ATOM 885 O O . VAL A 1 113 ? -5.814 10.127 16.606 1.00 89.44 113 VAL A O 1
ATOM 888 N N . THR A 1 114 ? -4.752 11.176 14.945 1.00 81.25 114 THR A N 1
ATOM 889 C CA . THR A 1 114 ? -4.235 12.280 15.777 1.00 81.25 114 THR A CA 1
ATOM 890 C C . THR A 1 114 ? -5.107 13.534 15.697 1.00 81.25 114 THR A C 1
ATOM 892 O O . THR A 1 114 ? -5.049 14.395 16.577 1.00 81.25 114 THR A O 1
ATOM 895 N N . GLU A 1 115 ? -5.955 13.626 14.675 1.00 78.81 115 GLU A N 1
ATOM 896 C CA . GLU A 1 115 ? -6.816 14.773 14.405 1.00 78.81 115 GLU A CA 1
ATOM 897 C C . GLU A 1 115 ? -8.006 14.838 15.366 1.00 78.81 115 GLU A C 1
ATOM 899 O O . GLU A 1 115 ? -8.823 13.925 15.450 1.00 78.81 115 GLU A O 1
ATOM 904 N N . ARG A 1 116 ? -8.141 15.965 16.075 1.00 67.75 116 ARG A N 1
ATOM 905 C CA . ARG A 1 116 ? -9.212 16.165 17.067 1.00 67.75 116 ARG A CA 1
ATOM 906 C C . ARG A 1 116 ? -10.611 16.236 16.458 1.00 67.75 116 ARG A C 1
ATOM 908 O O . ARG A 1 116 ? -11.572 15.965 17.158 1.00 67.75 116 ARG A O 1
ATOM 915 N N . CYS A 1 117 ? -10.736 16.623 15.189 1.00 65.31 117 CYS A N 1
ATOM 916 C CA . CYS A 1 117 ? -12.028 16.734 14.503 1.00 65.31 117 CYS A CA 1
ATOM 917 C C . CYS A 1 117 ? -12.670 15.377 14.192 1.00 65.31 117 CYS A C 1
ATOM 919 O O . CYS A 1 117 ? -13.874 15.326 13.963 1.00 65.31 117 CYS A O 1
ATOM 921 N N . LEU A 1 118 ? -11.873 14.308 14.176 1.00 68.81 118 LEU A N 1
ATOM 922 C CA . LEU A 1 118 ? -12.326 12.944 13.918 1.00 68.81 118 LEU A CA 1
ATOM 923 C C . LEU A 1 118 ? -12.503 12.129 15.204 1.00 68.81 118 LEU A C 1
ATOM 925 O O . LEU A 1 118 ? -13.011 11.016 15.139 1.00 68.81 118 LEU A O 1
ATOM 929 N N . LYS A 1 119 ? -12.090 12.676 16.353 1.00 65.62 119 LYS A N 1
ATOM 930 C CA . LYS A 1 119 ? -12.305 12.074 17.669 1.00 65.62 119 LYS A CA 1
ATOM 931 C C . LYS A 1 119 ? -13.602 12.583 18.261 1.00 65.62 119 LYS A C 1
ATOM 933 O O . LYS A 1 119 ? -13.890 13.782 18.193 1.00 65.62 119 LYS A O 1
ATOM 938 N N . GLU A 1 120 ? -14.351 11.699 18.905 1.00 67.44 120 GLU A N 1
ATOM 939 C CA . GLU A 1 120 ? -15.417 12.168 19.774 1.00 67.44 120 GLU A CA 1
ATOM 940 C C . GLU A 1 120 ? -14.810 12.961 20.951 1.00 67.44 120 GLU A C 1
ATOM 942 O O . GLU A 1 120 ? -13.731 12.618 21.440 1.00 67.44 120 GLU A O 1
ATOM 947 N N . PRO A 1 121 ? -15.469 14.026 21.444 1.00 59.38 121 PRO A N 1
ATOM 948 C CA . PRO A 1 121 ? -14.923 14.905 2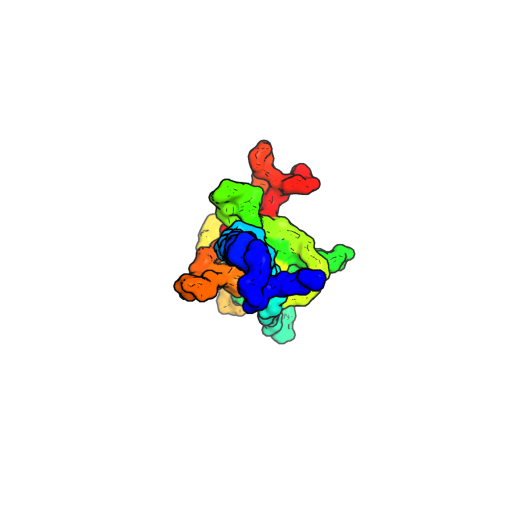2.487 1.00 59.38 121 PRO A CA 1
ATOM 949 C C . PRO A 1 121 ? -14.640 14.218 23.838 1.00 59.38 121 PRO A C 1
ATOM 951 O O . PRO A 1 121 ? -14.120 14.864 24.747 1.00 59.38 121 PRO A O 1
ATOM 954 N N . HIS A 1 122 ? -14.974 12.933 23.979 1.00 58.78 122 HIS A N 1
ATOM 955 C CA . HIS A 1 122 ? -14.749 12.120 25.175 1.00 58.78 122 HIS A CA 1
ATOM 956 C C . HIS A 1 122 ? -13.912 10.854 24.915 1.00 58.78 122 HIS A C 1
ATOM 958 O O . HIS A 1 122 ? -13.727 10.060 25.837 1.00 58.78 122 HIS A O 1
ATOM 964 N N . GLU A 1 123 ? -13.397 10.654 23.697 1.00 64.94 123 GLU A N 1
ATOM 965 C CA . GLU A 1 123 ? -12.498 9.540 23.377 1.00 64.94 123 GLU A CA 1
ATOM 966 C C . GLU A 1 123 ? -11.045 9.920 23.679 1.00 64.94 123 GLU A C 1
ATOM 968 O O . GLU A 1 123 ? -10.318 10.473 22.847 1.00 64.94 123 GLU A O 1
ATOM 973 N N . GLU A 1 124 ? -10.608 9.600 24.895 1.00 65.25 124 GLU A N 1
ATOM 974 C CA . GLU A 1 124 ? -9.181 9.476 25.179 1.00 65.25 124 GLU A CA 1
ATOM 975 C C . GLU A 1 124 ? -8.658 8.181 24.533 1.00 65.25 124 GLU A C 1
ATOM 977 O O . GLU A 1 124 ? -9.336 7.149 24.601 1.00 65.25 124 GLU A O 1
ATOM 982 N N . PRO A 1 125 ? -7.475 8.204 23.890 1.00 63.72 125 PRO A N 1
ATOM 983 C CA . PRO A 1 125 ? -6.895 7.005 23.300 1.00 63.72 125 PRO A CA 1
ATOM 984 C C . PRO A 1 125 ? -6.710 5.931 24.375 1.00 63.72 125 PRO A C 1
ATOM 986 O O . PRO A 1 125 ? -6.236 6.218 25.475 1.00 63.72 125 PRO A O 1
ATOM 989 N N . SER A 1 126 ? -7.074 4.690 24.048 1.00 68.62 126 SER A N 1
ATOM 990 C CA . SER A 1 126 ? -6.918 3.556 24.961 1.00 68.62 126 SER A CA 1
ATOM 991 C C . SER A 1 126 ? -5.448 3.427 25.392 1.00 68.62 126 SER A C 1
ATOM 993 O O . SER A 1 126 ? -4.585 3.171 24.551 1.00 68.62 126 SER A O 1
ATOM 995 N N . GLU A 1 127 ? -5.146 3.584 26.688 1.00 77.56 127 GLU A N 1
ATOM 996 C CA . GLU A 1 127 ? -3.771 3.497 27.227 1.00 77.56 127 GLU A CA 1
ATOM 997 C C . GLU A 1 127 ? -3.110 2.140 26.930 1.00 77.56 127 GLU A C 1
ATOM 999 O O . GLU A 1 127 ? -1.896 2.027 26.779 1.00 77.56 127 GLU A O 1
ATOM 1004 N N . ASP A 1 128 ? -3.938 1.108 26.808 1.00 84.88 128 ASP A N 1
ATOM 1005 C CA . ASP A 1 128 ? -3.595 -0.274 26.508 1.00 84.88 128 ASP A CA 1
ATOM 1006 C C . ASP A 1 128 ? -3.273 -0.531 25.018 1.00 84.88 128 ASP A C 1
ATOM 1008 O O . ASP A 1 128 ? -2.833 -1.629 24.666 1.00 84.88 128 ASP A O 1
ATOM 1012 N N . GLY A 1 129 ? -3.459 0.463 24.137 1.00 88.44 129 GLY A N 1
ATOM 1013 C CA . GLY A 1 129 ? -3.094 0.401 22.713 1.00 88.44 129 GLY A CA 1
ATOM 1014 C C . GLY A 1 129 ? -3.928 -0.571 21.868 1.00 88.44 129 GLY A C 1
ATOM 1015 O O . GLY A 1 129 ? -3.593 -0.826 20.711 1.00 88.44 129 GLY A O 1
ATOM 1016 N N . ILE A 1 130 ? -4.994 -1.131 22.442 1.00 93.12 130 ILE A N 1
ATOM 1017 C CA . ILE A 1 130 ? -5.924 -2.057 21.790 1.00 93.12 130 ILE A CA 1
ATOM 1018 C C . ILE A 1 130 ? -6.937 -1.255 20.974 1.00 93.12 130 ILE A C 1
ATOM 1020 O O . ILE A 1 130 ? -7.594 -0.375 21.522 1.00 93.12 130 ILE A O 1
ATOM 1024 N N . LEU A 1 131 ? -7.110 -1.617 19.702 1.00 91.94 131 LEU A N 1
ATOM 1025 C CA . LEU A 1 131 ? -8.118 -1.024 18.827 1.00 91.94 131 LEU A CA 1
ATOM 1026 C C . LEU A 1 131 ? -9.513 -1.549 19.194 1.00 91.94 131 LEU A C 1
ATOM 1028 O O . LEU A 1 131 ? -9.748 -2.766 19.188 1.00 91.94 131 LEU A O 1
ATOM 1032 N N . ARG A 1 132 ? -10.447 -0.641 19.489 1.00 90.88 132 ARG A N 1
ATOM 1033 C CA . ARG A 1 132 ? -11.830 -0.980 19.868 1.00 90.88 132 ARG A CA 1
ATOM 1034 C C . ARG A 1 132 ? -12.822 -0.657 18.749 1.00 90.88 132 ARG A C 1
ATOM 1036 O O . ARG A 1 132 ? -12.552 0.115 17.838 1.00 90.88 132 ARG A O 1
ATOM 1043 N N . TYR A 1 133 ? -14.003 -1.271 18.806 1.00 91.44 133 TYR A N 1
ATOM 1044 C CA . TYR A 1 133 ? -15.084 -0.925 17.882 1.00 91.44 133 TYR A CA 1
ATOM 1045 C C . TYR A 1 133 ? -15.567 0.505 18.127 1.00 91.44 133 TYR A C 1
ATOM 1047 O O . TYR A 1 133 ? -15.772 0.891 19.272 1.00 91.44 133 TYR A O 1
ATOM 1055 N N . GLY A 1 134 ? -15.791 1.248 17.043 1.00 88.06 134 GLY A N 1
ATOM 1056 C CA . GLY A 1 134 ? -16.167 2.664 17.089 1.00 88.06 134 GLY A CA 1
ATOM 1057 C C . GLY A 1 134 ? -14.969 3.613 17.089 1.00 88.06 134 GLY A C 1
ATOM 1058 O O . GLY A 1 134 ? -15.114 4.735 16.622 1.00 88.06 134 GLY A O 1
ATOM 1059 N N . GLU A 1 135 ? -13.788 3.138 17.493 1.00 88.31 135 GLU A N 1
ATOM 1060 C CA . GLU A 1 135 ? -12.585 3.963 17.582 1.00 88.31 135 GLU A CA 1
ATOM 1061 C C . GLU A 1 135 ? -12.024 4.276 16.178 1.00 88.31 135 GLU A C 1
ATOM 1063 O O . GLU A 1 135 ? -11.828 3.359 15.366 1.00 88.31 135 GLU A O 1
ATOM 1068 N N . PRO A 1 136 ? -11.754 5.554 15.858 1.00 91.12 136 PRO A N 1
ATOM 1069 C CA . PRO A 1 136 ? -11.237 5.949 14.555 1.00 91.12 136 PRO A CA 1
ATOM 1070 C C . PRO A 1 136 ? -9.755 5.574 14.397 1.00 91.12 136 PRO A C 1
ATOM 1072 O O . PRO A 1 136 ? -8.921 5.827 15.268 1.00 91.12 136 PRO A O 1
ATOM 1075 N N . PHE A 1 137 ? -9.400 5.020 13.236 1.00 93.50 137 PHE A N 1
ATOM 1076 C CA . PHE A 1 137 ? -8.029 4.628 12.899 1.00 93.50 137 PHE A CA 1
ATOM 1077 C C . PHE A 1 137 ? -7.723 4.858 11.416 1.00 93.50 137 PHE A C 1
ATOM 1079 O O . PHE A 1 137 ? -8.621 4.931 10.575 1.00 93.50 137 PHE A O 1
ATOM 1086 N N . TYR A 1 138 ? -6.435 4.921 11.096 1.00 95.44 138 TYR A N 1
ATOM 1087 C CA . TYR A 1 138 ? -5.932 4.948 9.732 1.00 95.44 138 TYR A CA 1
ATOM 1088 C C . TYR A 1 138 ? -5.345 3.595 9.333 1.00 95.44 138 TYR A C 1
ATOM 1090 O O . TYR A 1 138 ? -4.722 2.899 10.134 1.00 95.44 138 TYR A O 1
ATOM 1098 N N . LEU A 1 139 ? -5.506 3.242 8.057 1.00 96.81 139 LEU A N 1
ATOM 1099 C CA . LEU A 1 139 ? -4.782 2.139 7.431 1.00 96.81 139 LEU A CA 1
ATOM 1100 C C . LEU A 1 139 ? -3.635 2.713 6.609 1.00 96.81 139 LEU A C 1
ATOM 1102 O O . LEU A 1 139 ? -3.843 3.227 5.506 1.00 96.81 139 LEU A O 1
ATOM 1106 N N . ARG A 1 140 ? -2.425 2.619 7.150 1.00 96.44 140 ARG A N 1
ATOM 1107 C CA . ARG A 1 140 ? -1.205 3.082 6.495 1.00 96.44 140 ARG A CA 1
ATOM 1108 C C . ARG A 1 140 ? -0.603 1.987 5.621 1.00 96.44 140 ARG A C 1
ATOM 1110 O O . ARG A 1 140 ? -0.623 0.807 5.970 1.00 96.44 140 ARG A O 1
ATOM 1117 N N . VAL A 1 141 ? -0.034 2.371 4.485 1.00 96.06 141 VAL A N 1
ATOM 1118 C CA . VAL A 1 141 ? 0.760 1.476 3.635 1.00 96.06 141 VAL A CA 1
ATOM 1119 C C . VAL A 1 141 ? 2.013 1.002 4.381 1.00 96.06 141 VAL A C 1
ATOM 1121 O O . VAL A 1 141 ? 2.634 1.772 5.113 1.00 96.06 141 VAL A O 1
ATOM 1124 N N . ASN A 1 142 ? 2.408 -0.258 4.177 1.00 95.00 142 ASN A N 1
ATOM 1125 C CA . ASN A 1 142 ? 3.606 -0.817 4.797 1.00 95.00 142 ASN A CA 1
ATOM 1126 C C . ASN A 1 142 ? 4.893 -0.062 4.415 1.00 95.00 142 ASN A C 1
ATOM 1128 O O . ASN A 1 142 ? 5.130 0.241 3.242 1.00 95.00 142 ASN A O 1
ATOM 1132 N N . ASP A 1 143 ? 5.776 0.137 5.396 1.00 92.38 143 ASP A N 1
ATOM 1133 C CA . ASP A 1 143 ? 7.039 0.866 5.230 1.00 92.38 143 ASP A CA 1
ATOM 1134 C C . ASP A 1 143 ? 7.948 0.281 4.150 1.00 92.38 143 ASP A C 1
ATOM 1136 O O . ASP A 1 143 ? 8.611 1.031 3.434 1.00 92.38 143 ASP A O 1
ATOM 1140 N N . SER A 1 144 ? 7.919 -1.040 3.943 1.00 92.25 144 SER A N 1
ATOM 1141 C CA . SER A 1 144 ? 8.737 -1.707 2.919 1.00 92.25 144 SER A CA 1
ATOM 1142 C C . SER A 1 144 ? 8.475 -1.156 1.514 1.00 92.25 144 SER A C 1
ATOM 1144 O O . SER A 1 144 ? 9.367 -1.174 0.670 1.00 92.25 144 SER A O 1
ATOM 1146 N N . LEU A 1 145 ? 7.273 -0.635 1.239 1.00 92.31 145 LEU A N 1
ATOM 1147 C CA . LEU A 1 145 ? 6.963 0.003 -0.041 1.00 92.31 145 LEU A CA 1
ATOM 1148 C C . LEU A 1 145 ? 7.525 1.424 -0.155 1.00 92.31 145 LEU A C 1
ATOM 1150 O O . LEU A 1 145 ? 7.882 1.851 -1.258 1.00 92.31 145 LEU A O 1
ATOM 1154 N N . LEU A 1 146 ? 7.660 2.123 0.968 1.00 91.25 146 LEU A N 1
ATOM 1155 C CA . LEU A 1 146 ? 8.033 3.533 1.043 1.00 91.25 146 LEU A CA 1
ATOM 1156 C C . LEU A 1 146 ? 9.553 3.760 1.050 1.00 91.25 146 LEU A C 1
ATOM 1158 O O . LEU A 1 146 ? 9.988 4.858 0.715 1.00 91.25 146 LEU A O 1
ATOM 1162 N N . VAL A 1 147 ? 10.366 2.743 1.356 1.00 89.44 147 VAL A N 1
ATOM 1163 C CA . VAL A 1 147 ? 11.839 2.854 1.345 1.00 89.44 147 VAL A CA 1
ATOM 1164 C C . VAL A 1 147 ? 12.383 3.043 -0.076 1.00 89.44 147 VAL A C 1
ATOM 1166 O O . VAL A 1 147 ? 12.185 2.192 -0.944 1.00 89.44 147 VAL A O 1
ATOM 1169 N N . ASP A 1 148 ? 13.106 4.125 -0.337 1.00 84.12 148 ASP A N 1
ATOM 1170 C CA . ASP A 1 148 ? 13.873 4.314 -1.567 1.00 84.12 148 ASP A CA 1
ATOM 1171 C C . ASP A 1 148 ? 15.322 3.849 -1.369 1.00 84.12 148 ASP A C 1
ATOM 1173 O O . ASP A 1 148 ? 16.159 4.578 -0.842 1.00 84.12 148 ASP A O 1
ATOM 1177 N N . GLU A 1 149 ? 15.628 2.632 -1.826 1.00 80.50 149 GLU A N 1
ATOM 1178 C CA . GLU A 1 149 ? 16.956 2.010 -1.691 1.00 80.50 149 GLU A CA 1
ATOM 1179 C C . GLU A 1 149 ? 18.088 2.821 -2.340 1.00 80.50 149 GLU A C 1
ATOM 1181 O O . GLU A 1 149 ? 19.250 2.647 -1.984 1.00 80.50 149 GLU A O 1
ATOM 1186 N N . LYS A 1 150 ? 17.787 3.692 -3.315 1.00 81.06 150 LYS A N 1
ATOM 1187 C CA . LYS A 1 150 ? 18.827 4.483 -3.994 1.00 81.06 150 LYS A CA 1
ATOM 1188 C C . LYS A 1 150 ? 19.262 5.694 -3.185 1.00 81.06 150 LYS A C 1
ATOM 1190 O O . LYS A 1 150 ? 20.399 6.133 -3.327 1.00 81.06 150 LYS A O 1
ATOM 1195 N N . LEU A 1 151 ? 18.333 6.265 -2.426 1.00 82.44 151 LEU A N 1
ATOM 1196 C CA . LEU A 1 151 ? 18.548 7.484 -1.651 1.00 82.44 151 LEU A CA 1
ATOM 1197 C C . LEU A 1 151 ? 18.693 7.200 -0.155 1.00 82.44 151 LEU A C 1
ATOM 1199 O O . LEU A 1 151 ? 19.046 8.115 0.578 1.00 82.44 151 LEU A O 1
ATOM 1203 N N . ASP A 1 152 ? 18.431 5.963 0.276 1.00 82.06 152 ASP A N 1
ATOM 1204 C CA . ASP A 1 152 ? 18.340 5.558 1.683 1.00 82.06 152 ASP A CA 1
ATOM 1205 C C . ASP A 1 152 ? 17.359 6.444 2.475 1.00 82.06 152 ASP A C 1
ATOM 1207 O O . ASP A 1 152 ? 17.569 6.814 3.627 1.00 82.06 152 ASP A O 1
ATOM 1211 N N . LEU A 1 153 ? 16.271 6.837 1.803 1.00 87.81 153 LEU A N 1
ATOM 1212 C CA . LEU A 1 153 ? 15.231 7.708 2.341 1.00 87.81 153 LEU A CA 1
ATOM 1213 C C . LEU A 1 153 ? 13.889 6.989 2.347 1.00 87.81 153 LEU A C 1
ATOM 1215 O O . LEU A 1 153 ? 13.562 6.233 1.432 1.00 87.81 153 LEU A O 1
ATOM 1219 N N . VAL A 1 154 ? 13.075 7.280 3.356 1.00 87.94 154 VAL A N 1
ATOM 1220 C CA . VAL A 1 154 ? 11.696 6.797 3.442 1.00 87.94 154 VAL A CA 1
ATOM 1221 C C . VAL A 1 154 ? 10.773 7.864 2.864 1.00 87.94 154 VAL A C 1
ATOM 1223 O O . VAL A 1 154 ? 10.845 9.036 3.238 1.00 87.94 154 VAL A O 1
ATOM 1226 N N . ARG A 1 155 ? 9.922 7.470 1.915 1.00 88.38 155 ARG A N 1
ATOM 1227 C CA . ARG A 1 155 ? 8.871 8.340 1.376 1.00 88.38 155 ARG A CA 1
ATOM 1228 C C . ARG A 1 155 ? 7.851 8.692 2.466 1.00 88.38 155 ARG A C 1
ATOM 1230 O O . ARG A 1 155 ? 7.714 7.933 3.423 1.00 88.38 155 ARG A O 1
ATOM 1237 N N . PRO A 1 156 ? 7.104 9.799 2.313 1.00 90.62 156 PRO A N 1
ATOM 1238 C CA . PRO A 1 156 ? 6.009 10.119 3.219 1.00 90.62 156 PRO A CA 1
ATOM 1239 C C . PRO A 1 156 ? 5.040 8.944 3.384 1.00 90.62 156 PRO A C 1
ATOM 1241 O O . PRO A 1 156 ? 4.813 8.181 2.440 1.00 90.62 156 PRO A O 1
ATOM 1244 N N . ALA A 1 157 ? 4.477 8.820 4.586 1.00 93.00 157 ALA A N 1
ATOM 1245 C CA . ALA A 1 157 ? 3.423 7.860 4.870 1.00 93.00 157 ALA A CA 1
ATOM 1246 C C . ALA A 1 157 ? 2.244 8.074 3.914 1.00 93.00 157 ALA A C 1
ATOM 1248 O O . ALA A 1 157 ? 1.842 9.208 3.672 1.00 93.00 157 ALA A O 1
ATOM 1249 N N . MET A 1 158 ? 1.711 6.971 3.391 1.00 95.12 158 MET A N 1
ATOM 1250 C CA . MET A 1 158 ? 0.517 6.968 2.553 1.00 95.12 158 MET A CA 1
ATOM 1251 C C . MET A 1 158 ? -0.594 6.201 3.256 1.00 95.12 158 MET A C 1
ATOM 1253 O O . MET A 1 158 ? -0.347 5.137 3.836 1.00 95.12 158 MET A O 1
ATOM 1257 N N . TYR A 1 159 ? -1.812 6.711 3.157 1.00 96.19 159 TYR A N 1
ATOM 1258 C CA . TYR A 1 159 ? -2.978 6.219 3.874 1.00 96.19 159 TYR A CA 1
ATOM 1259 C C . TYR A 1 159 ? -4.096 5.832 2.918 1.00 96.19 159 TYR A C 1
ATOM 1261 O O . TYR A 1 159 ? -4.312 6.474 1.887 1.00 96.19 159 TYR A O 1
ATOM 1269 N N . LEU A 1 160 ? -4.834 4.780 3.274 1.00 96.62 160 LEU A N 1
ATOM 1270 C CA . LEU A 1 160 ? -6.041 4.397 2.558 1.00 96.62 160 LEU A CA 1
ATOM 1271 C C . LEU A 1 160 ? -7.079 5.514 2.673 1.00 96.62 160 LEU A C 1
ATOM 1273 O O . LEU A 1 160 ? -7.539 5.840 3.765 1.00 96.62 160 LEU A O 1
ATOM 1277 N N . THR A 1 161 ? -7.462 6.060 1.529 1.00 94.88 161 THR A N 1
ATOM 1278 C CA . THR A 1 161 ? -8.373 7.193 1.420 1.00 94.88 161 THR A CA 1
ATOM 1279 C C . THR A 1 161 ? -9.507 6.847 0.462 1.00 94.88 161 THR A C 1
ATOM 1281 O O . THR A 1 161 ? -9.333 6.111 -0.514 1.00 94.88 161 THR A O 1
ATOM 1284 N N . SER A 1 162 ? -10.689 7.382 0.749 1.00 93.50 162 SER A N 1
ATOM 1285 C CA . SER A 1 162 ? -11.836 7.362 -0.152 1.00 93.50 162 SER A CA 1
ATOM 1286 C C . SER A 1 162 ? -12.374 8.774 -0.287 1.00 93.50 162 SER A C 1
ATOM 1288 O O . SER A 1 162 ? -12.445 9.503 0.702 1.00 93.50 162 SER A O 1
ATOM 1290 N N . GLU A 1 163 ? -12.786 9.150 -1.492 1.00 90.50 163 GLU A N 1
ATOM 1291 C CA . GLU A 1 163 ? -13.432 10.438 -1.725 1.00 90.50 163 GLU A CA 1
ATOM 1292 C C . GLU A 1 163 ? -14.881 10.265 -2.167 1.00 90.50 163 GLU A C 1
ATOM 1294 O O . GLU A 1 163 ? -15.235 9.348 -2.921 1.00 90.50 163 GLU A O 1
ATOM 1299 N N . ALA A 1 164 ? -15.730 11.188 -1.708 1.00 91.06 164 ALA A N 1
ATOM 1300 C CA . ALA A 1 164 ? -17.094 11.297 -2.183 1.00 91.06 164 ALA A CA 1
ATOM 1301 C C . ALA A 1 164 ? -17.110 11.410 -3.711 1.00 91.06 164 ALA A C 1
ATOM 1303 O O . ALA A 1 164 ? -16.380 12.187 -4.324 1.00 91.06 164 ALA A O 1
ATOM 1304 N N . LYS A 1 165 ? -17.976 10.612 -4.330 1.00 91.88 165 LYS A N 1
ATOM 1305 C CA . LYS A 1 165 ? -18.095 10.555 -5.778 1.00 91.88 165 LYS A CA 1
ATOM 1306 C C . LYS A 1 165 ? -18.450 11.935 -6.328 1.00 91.88 165 LYS A C 1
ATOM 1308 O O . LYS A 1 165 ? -19.473 12.512 -5.958 1.00 91.88 165 LYS A O 1
ATOM 1313 N N . SER A 1 166 ? -17.657 12.400 -7.278 1.00 88.50 166 SER A N 1
ATOM 1314 C CA . SER A 1 166 ? -17.885 13.630 -8.026 1.00 88.50 166 SER A CA 1
ATOM 1315 C C . SER A 1 166 ? -17.863 13.349 -9.531 1.00 88.50 166 SER A C 1
ATOM 1317 O O . SER A 1 166 ? -17.578 12.234 -9.971 1.00 88.50 166 SER A O 1
ATOM 1319 N N . ALA A 1 167 ? -18.180 14.357 -10.348 1.00 85.81 167 ALA A N 1
ATOM 1320 C CA . ALA A 1 167 ? -18.116 14.227 -11.806 1.00 85.81 167 ALA A CA 1
ATOM 1321 C C . ALA A 1 167 ? -16.697 13.898 -12.308 1.00 85.81 167 ALA A C 1
ATOM 1323 O O . ALA A 1 167 ? -16.542 13.288 -13.362 1.00 85.81 167 ALA A O 1
ATOM 1324 N N . THR A 1 168 ? -15.671 14.296 -11.552 1.00 84.25 168 THR A N 1
ATOM 1325 C CA . THR A 1 168 ? -14.258 14.087 -11.886 1.00 84.25 168 THR A CA 1
ATOM 1326 C C . THR A 1 168 ? -13.629 12.933 -11.111 1.00 84.25 168 THR A C 1
ATOM 1328 O O . THR A 1 168 ? -12.614 12.401 -11.555 1.00 84.25 168 THR A O 1
ATOM 1331 N N . ARG A 1 169 ? -14.215 12.523 -9.977 1.00 84.06 169 ARG A N 1
ATOM 1332 C CA . ARG A 1 169 ? -13.671 11.480 -9.099 1.00 84.06 169 ARG A CA 1
ATOM 1333 C C . ARG A 1 169 ? -14.686 10.373 -8.855 1.00 84.06 169 ARG A C 1
ATOM 1335 O O . ARG A 1 169 ? -15.681 10.540 -8.155 1.00 84.06 169 ARG A O 1
ATOM 1342 N N . SER A 1 170 ? -14.420 9.217 -9.448 1.00 89.06 170 SER A N 1
ATOM 1343 C CA . SER A 1 170 ? -15.197 7.991 -9.272 1.00 89.06 170 SER A CA 1
ATOM 1344 C C . SER A 1 170 ? -14.306 6.770 -9.488 1.00 89.06 170 SER A C 1
ATOM 1346 O O . SER A 1 170 ? -13.197 6.879 -10.017 1.00 89.06 170 SER A O 1
ATOM 1348 N N . SER A 1 171 ? -14.767 5.602 -9.044 1.00 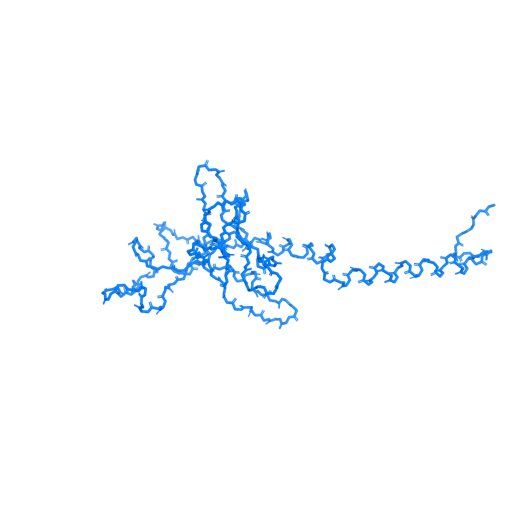89.12 171 SER A N 1
ATOM 1349 C CA . SER A 1 171 ? -14.082 4.340 -9.317 1.00 89.12 171 SER A CA 1
ATOM 1350 C C . SER A 1 171 ? -13.921 4.124 -10.828 1.00 89.12 171 SER A C 1
ATOM 1352 O O . SER A 1 171 ? -14.841 4.341 -11.611 1.00 89.12 171 SER A O 1
ATOM 1354 N N . ARG A 1 172 ? -12.751 3.634 -11.253 1.00 85.31 172 ARG A N 1
ATOM 1355 C CA . ARG A 1 172 ? -12.439 3.413 -12.679 1.00 85.31 172 ARG A CA 1
ATOM 1356 C C . ARG A 1 172 ? -13.323 2.359 -13.348 1.00 85.31 172 ARG A C 1
ATOM 1358 O O . ARG A 1 172 ? -13.431 2.340 -14.568 1.00 85.31 172 ARG A O 1
ATOM 1365 N N . VAL A 1 173 ? -13.892 1.453 -12.557 1.00 88.94 173 VAL A N 1
ATOM 1366 C CA . VAL A 1 173 ? -14.617 0.269 -13.046 1.00 88.94 173 VAL A CA 1
ATOM 1367 C C . VAL A 1 173 ? -16.100 0.286 -12.690 1.00 88.94 173 VAL A C 1
ATOM 1369 O O . VAL A 1 173 ? -16.853 -0.555 -13.170 1.00 88.94 173 VAL A O 1
ATOM 1372 N N . SER A 1 174 ? -16.538 1.210 -11.831 1.00 89.50 174 SER A N 1
ATOM 1373 C CA . SER A 1 174 ? -17.914 1.246 -11.334 1.00 89.50 174 SER A CA 1
ATOM 1374 C C . SER A 1 174 ? -18.345 2.662 -10.972 1.00 89.50 174 SER A C 1
ATOM 1376 O O . SER A 1 174 ? -17.524 3.533 -10.712 1.00 89.50 174 SER A O 1
ATOM 1378 N N . ASN A 1 175 ? -19.653 2.893 -10.899 1.00 89.69 175 ASN A N 1
ATOM 1379 C CA . ASN A 1 175 ? -20.223 4.209 -10.615 1.00 8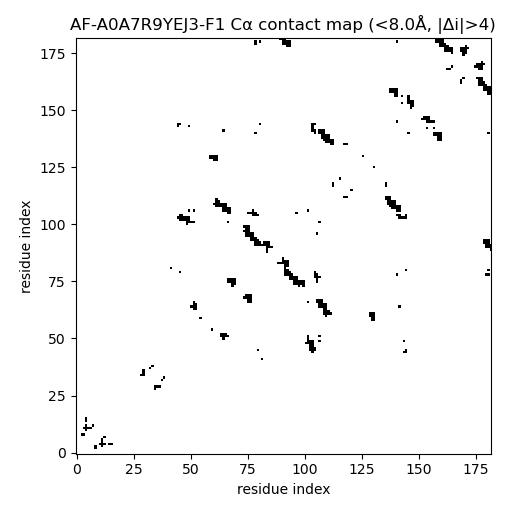9.69 175 ASN A CA 1
ATOM 1380 C C . ASN A 1 175 ? -20.245 4.562 -9.108 1.00 89.69 175 ASN A C 1
ATOM 1382 O O . ASN A 1 175 ? -21.238 5.107 -8.610 1.00 89.69 175 ASN A O 1
ATOM 1386 N N . SER A 1 176 ? -19.159 4.243 -8.401 1.00 92.25 176 SER A N 1
ATOM 1387 C CA . SER A 1 176 ? -19.008 4.300 -6.938 1.00 92.25 176 SER A CA 1
ATOM 1388 C C . SER A 1 176 ? -17.867 5.238 -6.518 1.00 92.25 176 SER A C 1
ATOM 1390 O O . SER A 1 176 ? -17.133 5.748 -7.367 1.00 92.25 176 SER A O 1
ATOM 1392 N N . GLN A 1 177 ? -17.719 5.473 -5.209 1.00 93.31 177 GLN A N 1
ATOM 1393 C CA . GLN A 1 177 ? -16.589 6.225 -4.647 1.00 93.31 177 GLN A CA 1
ATOM 1394 C C . GLN A 1 177 ? -15.248 5.582 -5.031 1.00 93.31 177 GLN A C 1
ATOM 1396 O O . GLN A 1 177 ? -15.141 4.356 -5.139 1.00 93.31 177 GLN A O 1
ATOM 1401 N N . ALA A 1 178 ? -14.242 6.418 -5.283 1.00 92.00 178 ALA A N 1
ATOM 1402 C CA . ALA A 1 178 ? -12.892 5.960 -5.582 1.00 92.00 178 ALA A CA 1
ATOM 1403 C C . ALA A 1 178 ? -12.139 5.695 -4.277 1.00 92.00 178 ALA A C 1
ATOM 1405 O O . ALA A 1 178 ? -12.181 6.524 -3.375 1.00 92.00 178 ALA A O 1
ATOM 1406 N N . VAL A 1 179 ? -11.429 4.569 -4.218 1.00 94.44 179 VAL A N 1
ATOM 1407 C CA . VAL A 1 179 ? -10.539 4.212 -3.109 1.00 94.44 179 VAL A CA 1
ATOM 1408 C C . VAL A 1 179 ? -9.110 4.180 -3.636 1.00 94.44 179 VAL A C 1
ATOM 1410 O O . VAL A 1 179 ? -8.845 3.561 -4.671 1.00 94.44 179 VAL A O 1
ATOM 1413 N N . PHE A 1 180 ? -8.206 4.855 -2.940 1.00 95.00 180 PHE A N 1
ATOM 1414 C CA . PHE A 1 180 ? -6.805 5.016 -3.321 1.00 95.00 180 PHE A CA 1
ATOM 1415 C C . PHE A 1 180 ? -5.925 5.153 -2.079 1.00 95.00 180 PHE A C 1
ATOM 1417 O O . PHE A 1 180 ? -6.432 5.238 -0.963 1.00 95.00 180 PHE A O 1
ATOM 1424 N N . VAL A 1 181 ? -4.606 5.145 -2.257 1.00 95.50 181 VAL A N 1
ATOM 1425 C CA . VAL A 1 181 ? -3.673 5.552 -1.195 1.00 95.50 181 VAL A CA 1
ATOM 1426 C C . VAL A 1 181 ? -3.018 6.872 -1.571 1.00 95.50 181 VAL A C 1
ATOM 1428 O O . VAL A 1 181 ? -2.669 7.060 -2.738 1.00 95.50 181 VAL A O 1
ATOM 1431 N N . THR A 1 182 ? -2.880 7.782 -0.610 1.00 93.81 182 THR A N 1
ATOM 1432 C CA . THR A 1 182 ? -2.210 9.080 -0.785 1.00 93.81 182 THR A CA 1
ATOM 1433 C C . THR A 1 182 ? -1.495 9.512 0.478 1.00 93.81 182 THR A C 1
ATOM 1435 O O . THR A 1 182 ? -1.820 8.962 1.552 1.00 93.81 182 THR A O 1
#

Radius of gyration: 24.28 Å; Cα contacts (8 Å, |Δi|>4): 271; chains: 1; bounding box: 58×37×73 Å

Organism: NCBI:txid172671

Solvent-accessible surface area (backbone atoms only — not comparable to full-atom values): 10750 Å² total; per-residue (Å²): 136,91,74,57,53,88,70,71,55,86,69,15,65,60,55,46,53,51,50,53,50,52,52,51,52,53,51,54,50,56,74,39,90,82,16,74,60,51,54,48,52,52,51,52,53,42,60,35,75,46,84,66,59,83,50,97,87,74,61,56,36,61,69,32,34,41,72,54,66,42,84,90,80,58,31,19,44,25,51,35,93,87,42,49,75,43,94,90,45,77,39,14,40,49,49,77,34,76,63,82,68,57,16,28,28,36,27,28,27,34,37,74,63,84,56,71,92,74,44,60,100,80,64,73,80,58,90,84,43,54,66,55,92,91,61,65,65,42,46,28,59,31,64,79,67,36,51,37,84,90,74,77,41,72,51,80,86,33,32,70,43,73,48,81,62,49,100,90,42,47,29,96,88,47,103,40,57,28,59,29,32,70

Secondary structure (DSSP, 8-state):
----GGG--SSHHHHHHHHHHHHHHHHHHHHSTT-HHHHHHHHHHHH-B-PPP--TT---BTT-EEE-EETTTTEEEEEEEEEESSTT-S-EEEEEE---S-BTTTEEEEEE---TTSS-TT-PPPTT-B--TT--EEEEEPHHHHEETTTTEEPPP-BEEEE---SS---SSSSS-EEEE-

Nearest PDB structures (foldseek):
  8g2z-assembly1_1N  TM=7.862E-01  e=4.031E-10  Tetrahymena thermophila CU428
  8g3d-assembly1_0N  TM=7.912E-01  e=1.139E-08  Tetrahymena thermophila
  8ear-assembly1_A  TM=7.710E-01  e=2.927E-02  Rattus norvegicus
  8eaq-assembly1_C  TM=7.568E-01  e=2.343E-02  Rattus norvegicus
  6dqn-assembly1_A  TM=7.596E-01  e=5.711E-02  Homo sapiens

pLDDT: mean 87.64, std 8.41, range [58.78, 96.81]

Foldseek 3Di:
DDDALVVVDDVSVVVVVVVVVVVVVVVVLCPDPVRPVNVVVQVCLQAAADDFDDDPVPFDFAFTWDWAADVPPQWTKFWRCPAAPDVPDNWTDIDTDNDPGHGQGRIWGKHADPDPVQDDPPDDDDPVRTDDPPGDIWTWRHQSNQQDPVVRDGHDIKTWDWDDDDPVADDPVDRHIDITID

Mean predicted aligned error: 8.45 Å

Sequence (182 aa):
VRYSNKTLLGNWFEEKSAEDSIFAELRGKREQPGSARSHRAKLEKCKQRVPHSYSEDGKLRFGDSVLVHHQQTGGSLACDVFEPLAVGASECLVSVSHETRPTARNTFIIEPVTERCLKEPHEEPSEDGILRYGEPFYLRVNDSLLVDEKLDLVRPAMYLTSEAKSATRSSRVSNSQAVFVT

InterPro domains:
  IPR055325 Cilia- and flagella-associated protein 161 [PTHR24274] (2-182)